Protein AF-A0A060D015-F1 (afdb_monomer_lite)

Sequence (299 aa):
MKRVKLHNIKEDTLTSCNAKVDGSQYLNSGWNLSEEFPQEYREKIFECVEEEKHKQALNLINKEDTKDKEELAKKIKEIKEKAKVLRQKFMAFEMKEHSKEFPNKKQLQTMLENAFDNGAESFIDDWHERFGGISRENTYKALGIKEYSDEGKILAFGERSYIRQYKKDFEESTYDTRQTLSAMANMSGENDYKITWLKPKYQLHSSNNIKPLMSNTELLNMIELTNIKKEYVMGCNMEIDGSKYSIHKDWGFFGKAKVPETWKNKIWECIKNKVKSYDNTTAGIAIVWKKNTYSISHH

pLDDT: mean 79.92, std 14.63, range [29.66, 97.81]

Foldseek 3Di:
DPQKDKDLADPVQLVVQVVVPPCCVQCPPPRDLQDFGDPVSVVSSLVSSLVVQLVVLVVVLVVVVVVLVVVLVVVLVVLVVLLVVLLVLQLVVQCVQCVVVDVDSVVVSVVSVVCLQAAVQVVQCVVCVVPVTDHPVVSCVSSVHDCPDSSNLCNGGNSVRSSVVVVVVSCVVCVVVSVVSVCSSVDDDCPRMDIDRHRRPDNQPDPVDADFLDALVLVVVFKDKKPADSSQLNSQSRNHRNVPPDFDFPPDPATWTDDDPVSVVSSVVSRQVCCCVPVVDDPTIDMDGDPTGDDPDDD

Secondary structure (DSSP, 8-state):
---EEEES--HHHHHHHHHHS-GGGTS-TT--TTSPPPHHHHHHHHHHHHHHHHHHHHHHHHHHHHHHHHHHHHHHHHHHHHHHHHHHHHHHHHHHHHTTT-S-HHHHHHHHHHHHHH-SHHHHHHHHHHHT---HHHHHHHHTPPTTSHHHHHHHH-HHHHHHHHHHHHHHHHHHHHHHHHHHHH--STTT-EEEEPPPS------TT---SS-HHHHHHHEEEES--HHHHHHHHHHS-GGGS---EE-SSS-EEPPPHHHHHHHHHHHHHHHHHHHS--TT-EEEEPSS-------

Radius of gyration: 40.67 Å; chains: 1; bounding box: 90×44×102 Å

Structure (mmCIF, N/CA/C/O backbone):
data_AF-A0A060D015-F1
#
_entry.id   AF-A0A060D015-F1
#
loop_
_atom_site.group_PDB
_atom_site.id
_atom_site.type_symbol
_atom_site.label_atom_id
_atom_site.label_alt_id
_atom_site.label_comp_id
_atom_site.label_asym_id
_atom_site.label_entity_id
_atom_site.label_seq_id
_atom_site.pdbx_PDB_ins_code
_atom_site.Cartn_x
_atom_site.Cartn_y
_atom_site.Cartn_z
_atom_site.occupancy
_atom_site.B_iso_or_equiv
_atom_site.auth_seq_id
_atom_site.auth_comp_id
_atom_site.auth_asym_id
_atom_site.auth_atom_id
_atom_site.pdbx_PDB_model_num
ATOM 1 N N . MET A 1 1 ? 18.453 9.130 -33.564 1.00 53.94 1 MET A N 1
ATOM 2 C CA . MET A 1 1 ? 17.568 8.022 -33.991 1.00 53.94 1 MET A CA 1
ATOM 3 C C . MET A 1 1 ? 17.201 7.173 -32.778 1.00 53.94 1 MET A C 1
ATOM 5 O O . MET A 1 1 ? 18.103 6.812 -32.035 1.00 53.94 1 MET A O 1
ATOM 9 N N . LYS A 1 2 ? 15.918 6.848 -32.560 1.00 63.81 2 LYS A N 1
ATOM 10 C CA . LYS A 1 2 ? 15.517 5.916 -31.491 1.00 63.81 2 LYS A CA 1
ATOM 11 C C . LYS A 1 2 ? 15.937 4.498 -31.909 1.00 63.81 2 LYS A C 1
ATOM 13 O O . LYS A 1 2 ? 15.493 4.020 -32.950 1.00 63.81 2 LYS A O 1
ATOM 18 N N . ARG A 1 3 ? 16.859 3.879 -31.162 1.00 75.19 3 ARG A N 1
ATOM 19 C CA . ARG A 1 3 ? 17.461 2.554 -31.456 1.00 75.19 3 ARG A CA 1
ATOM 20 C C . ARG A 1 3 ? 16.858 1.418 -30.635 1.00 75.19 3 ARG A C 1
ATOM 22 O O . ARG A 1 3 ? 17.295 0.278 -30.725 1.00 75.19 3 ARG A O 1
ATOM 29 N N . VAL A 1 4 ? 15.836 1.741 -29.860 1.00 80.38 4 VAL A N 1
ATOM 30 C CA . VAL A 1 4 ? 15.140 0.829 -28.964 1.00 80.38 4 VAL A CA 1
ATOM 31 C C . VAL A 1 4 ? 13.645 1.115 -29.020 1.00 80.38 4 VAL A C 1
ATOM 33 O O . VAL A 1 4 ? 13.228 2.270 -29.123 1.00 80.38 4 VAL A O 1
ATOM 36 N N . LYS A 1 5 ? 12.818 0.079 -28.942 1.00 83.94 5 LYS A N 1
ATOM 37 C CA . LYS A 1 5 ? 11.413 0.215 -28.550 1.00 83.94 5 LYS A CA 1
ATOM 38 C C . LYS A 1 5 ? 11.265 -0.344 -27.150 1.00 83.94 5 LYS A C 1
ATOM 40 O O . LYS A 1 5 ? 11.799 -1.410 -26.860 1.00 83.94 5 LYS A O 1
ATOM 45 N N . LEU A 1 6 ? 10.545 0.390 -26.317 1.00 85.12 6 LEU A N 1
ATOM 46 C CA . LEU A 1 6 ? 10.300 0.026 -24.933 1.00 85.12 6 LEU A CA 1
ATOM 47 C C . LEU A 1 6 ? 8.853 -0.414 -24.791 1.00 85.12 6 LEU A C 1
ATOM 49 O O . LEU A 1 6 ? 7.948 0.267 -25.270 1.00 85.12 6 LEU A O 1
ATOM 53 N N . HIS A 1 7 ? 8.656 -1.546 -24.135 1.00 82.44 7 HIS A N 1
ATOM 54 C CA . HIS A 1 7 ? 7.361 -2.015 -23.674 1.00 82.44 7 HIS A CA 1
ATOM 55 C C . HIS A 1 7 ? 7.408 -2.076 -22.151 1.00 82.44 7 HIS A C 1
ATOM 57 O O . HIS A 1 7 ? 8.311 -2.713 -21.618 1.00 82.44 7 HIS A O 1
ATOM 63 N N . ASN A 1 8 ? 6.500 -1.370 -21.469 1.00 76.44 8 ASN A N 1
ATOM 64 C CA . ASN A 1 8 ? 6.404 -1.303 -20.002 1.00 76.44 8 ASN A CA 1
ATOM 65 C C . ASN A 1 8 ? 7.693 -0.880 -19.260 1.00 76.44 8 ASN A C 1
ATOM 67 O O . ASN A 1 8 ? 7.833 -1.093 -18.054 1.00 76.44 8 ASN A O 1
ATOM 71 N N . ILE A 1 9 ? 8.611 -0.187 -19.943 1.00 81.38 9 ILE A N 1
ATOM 72 C CA . ILE A 1 9 ? 9.801 0.460 -19.365 1.00 81.38 9 ILE A CA 1
ATOM 73 C C . ILE A 1 9 ? 9.686 1.964 -19.608 1.00 81.38 9 ILE A C 1
ATOM 75 O O . ILE A 1 9 ? 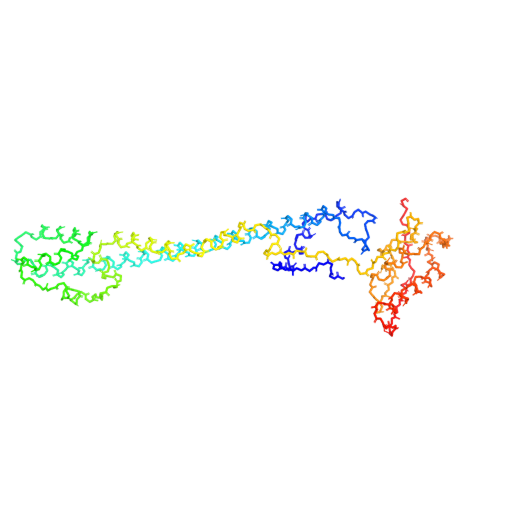9.446 2.395 -20.738 1.00 81.38 9 ILE A O 1
ATOM 79 N N . LYS A 1 10 ? 9.873 2.770 -18.558 1.00 83.88 10 LYS A N 1
ATOM 80 C CA . LYS A 1 10 ? 9.944 4.229 -18.694 1.00 83.88 10 LYS A CA 1
ATOM 81 C C . LYS A 1 10 ? 11.262 4.627 -19.356 1.00 83.88 10 LYS A C 1
ATOM 83 O O . LYS A 1 10 ? 12.312 4.070 -19.044 1.00 83.88 10 LYS A O 1
ATOM 88 N N . GLU A 1 11 ? 11.209 5.620 -20.236 1.00 83.88 11 GLU A N 1
ATOM 89 C CA . GLU A 1 11 ? 12.387 6.111 -20.964 1.00 83.88 11 GLU A CA 1
ATOM 90 C C . GLU A 1 11 ? 13.480 6.632 -20.014 1.00 83.88 11 GLU A C 1
ATOM 92 O O . GLU A 1 11 ? 14.662 6.376 -20.241 1.00 83.88 11 GLU A O 1
ATOM 97 N N . ASP A 1 12 ? 13.090 7.243 -18.892 1.00 85.44 12 ASP A N 1
ATOM 98 C CA . ASP A 1 12 ? 14.015 7.708 -17.850 1.00 85.44 12 ASP A CA 1
ATOM 99 C C . ASP A 1 12 ? 14.783 6.558 -17.185 1.00 85.44 12 ASP A C 1
ATOM 101 O O . ASP A 1 12 ? 15.972 6.692 -16.899 1.00 85.44 12 ASP A O 1
ATOM 105 N N . THR A 1 13 ? 14.137 5.402 -16.977 1.00 85.88 13 THR A N 1
ATOM 106 C CA . THR A 1 13 ? 14.787 4.212 -16.403 1.00 85.88 13 THR A CA 1
ATOM 107 C C . THR A 1 13 ? 15.869 3.695 -17.341 1.00 85.88 13 THR A C 1
ATOM 109 O O . THR A 1 13 ? 16.998 3.467 -16.912 1.00 85.88 13 THR A O 1
ATOM 112 N N . LEU A 1 14 ? 15.562 3.595 -18.638 1.00 86.69 14 LEU A N 1
ATOM 113 C CA . LEU A 1 14 ? 16.558 3.217 -19.634 1.00 86.69 14 LEU A CA 1
ATOM 114 C C . LEU A 1 14 ? 17.698 4.238 -19.709 1.00 86.69 14 LEU A C 1
ATOM 116 O O . LEU A 1 14 ? 18.860 3.853 -19.757 1.00 86.69 14 LEU A O 1
ATOM 120 N N . THR A 1 15 ? 17.371 5.530 -19.722 1.00 85.50 15 THR A N 1
ATOM 121 C CA . THR A 1 15 ? 18.362 6.611 -19.811 1.00 85.50 15 THR A CA 1
ATOM 122 C C . THR A 1 15 ? 19.312 6.584 -18.617 1.00 85.50 15 THR A C 1
ATOM 124 O O . THR A 1 15 ? 20.524 6.694 -18.795 1.00 85.50 15 THR A O 1
ATOM 127 N N . SER A 1 16 ? 18.782 6.365 -17.411 1.00 87.56 16 SER A N 1
ATOM 128 C CA . SER A 1 16 ? 19.588 6.200 -16.202 1.00 87.56 16 SER A CA 1
ATOM 129 C C . SER A 1 16 ? 20.501 4.977 -16.298 1.00 87.56 16 SER A C 1
ATOM 131 O O . SER A 1 16 ? 21.701 5.095 -16.064 1.00 87.56 16 SER A O 1
ATOM 133 N N . CYS A 1 17 ? 19.975 3.825 -16.721 1.00 89.56 17 CYS A N 1
ATOM 134 C CA . CYS A 1 17 ? 20.782 2.618 -16.897 1.00 89.56 17 CYS A CA 1
ATOM 135 C C . CYS A 1 17 ? 21.865 2.767 -17.963 1.00 89.56 17 CYS A C 1
ATOM 137 O O . CYS A 1 17 ? 23.002 2.367 -17.744 1.00 89.56 17 CYS A O 1
ATOM 139 N N . ASN A 1 18 ? 21.554 3.429 -19.074 1.00 85.00 18 ASN A N 1
ATOM 140 C CA . ASN A 1 18 ? 22.519 3.750 -20.118 1.00 85.00 18 ASN A CA 1
ATOM 141 C C . ASN A 1 18 ? 23.646 4.670 -19.628 1.00 85.00 18 ASN A C 1
ATOM 143 O O . ASN A 1 18 ? 24.751 4.597 -20.149 1.00 85.00 18 ASN A O 1
ATOM 147 N N . ALA A 1 19 ? 23.375 5.539 -18.652 1.00 85.50 19 ALA A N 1
ATOM 148 C CA . ALA A 1 19 ? 24.397 6.374 -18.026 1.00 85.50 19 ALA A CA 1
ATOM 149 C C . ALA A 1 19 ? 25.234 5.616 -16.977 1.00 85.50 19 ALA A C 1
ATOM 151 O O . ALA A 1 19 ? 26.384 5.982 -16.751 1.00 85.50 19 ALA A O 1
ATOM 152 N N . LYS A 1 20 ? 24.669 4.585 -16.329 1.00 86.56 20 LYS A N 1
ATOM 153 C CA . LYS A 1 20 ? 25.363 3.746 -15.332 1.00 86.56 20 LYS A CA 1
ATOM 154 C C . LYS A 1 20 ? 26.237 2.668 -15.970 1.00 86.56 20 LYS A C 1
ATOM 156 O O . LYS A 1 20 ? 27.306 2.367 -15.448 1.00 86.56 20 LYS A O 1
ATOM 161 N N . VAL A 1 21 ? 25.776 2.071 -17.068 1.00 85.62 21 VAL A N 1
ATOM 162 C CA . VAL A 1 21 ? 26.545 1.084 -17.827 1.00 85.62 21 VAL A CA 1
ATOM 163 C C . VAL A 1 21 ? 27.605 1.828 -18.626 1.00 85.62 21 VAL A C 1
ATOM 165 O O . VAL A 1 21 ? 27.282 2.596 -19.531 1.00 85.62 21 VAL A O 1
ATOM 168 N N . ASP A 1 22 ? 28.873 1.594 -18.297 1.00 77.44 22 ASP A N 1
ATOM 169 C CA . ASP A 1 22 ? 30.005 2.174 -19.014 1.00 77.44 22 ASP A CA 1
ATOM 170 C C . ASP A 1 22 ? 30.062 1.635 -20.450 1.00 77.44 22 ASP A C 1
ATOM 172 O O . ASP A 1 22 ? 30.658 0.599 -20.743 1.00 77.44 22 ASP A O 1
ATOM 176 N N . GLY A 1 23 ? 29.416 2.357 -21.365 1.00 70.44 23 GLY A N 1
ATOM 177 C CA . GLY A 1 23 ? 29.371 2.000 -22.776 1.00 70.44 23 GLY A CA 1
ATOM 178 C C . GLY A 1 23 ? 30.748 1.963 -23.435 1.00 70.44 23 GLY A C 1
ATOM 179 O O . GLY A 1 23 ? 30.884 1.295 -24.453 1.00 70.44 23 GLY A O 1
ATOM 180 N N . SER A 1 24 ? 31.773 2.611 -22.868 1.00 71.31 24 SER A N 1
ATOM 181 C CA . SER A 1 24 ? 33.122 2.609 -23.450 1.00 71.31 24 SER A CA 1
ATOM 182 C C . SER A 1 24 ? 33.806 1.240 -23.382 1.00 71.31 24 SER A C 1
ATOM 184 O O . SER A 1 24 ? 34.655 0.951 -24.219 1.00 71.31 24 SER A O 1
ATOM 186 N N . GLN A 1 25 ? 33.379 0.374 -22.455 1.00 72.44 25 GLN A N 1
ATOM 187 C CA . GLN A 1 25 ? 33.881 -1.000 -22.316 1.00 72.44 25 GLN A CA 1
ATOM 188 C C . GLN A 1 25 ? 33.365 -1.940 -23.409 1.00 72.44 25 GLN A C 1
ATOM 190 O O . GLN A 1 25 ? 33.983 -2.963 -23.686 1.00 72.44 25 GLN A O 1
ATOM 195 N N . TYR A 1 26 ? 32.233 -1.597 -24.026 1.00 72.25 26 TYR A N 1
ATOM 196 C CA . TYR A 1 26 ? 31.552 -2.456 -24.997 1.00 72.25 26 TYR A CA 1
ATOM 197 C C . TYR A 1 26 ? 31.545 -1.848 -26.401 1.00 72.25 26 TYR A C 1
ATOM 199 O O . TYR A 1 26 ? 31.567 -2.554 -27.406 1.00 72.25 26 TYR A O 1
ATOM 207 N N . LEU A 1 27 ? 31.517 -0.520 -26.479 1.00 69.81 27 LEU A N 1
ATOM 208 C CA . LEU A 1 27 ? 31.507 0.264 -27.704 1.00 69.81 27 LEU A CA 1
ATOM 209 C C . LEU A 1 27 ? 32.921 0.826 -27.914 1.00 69.81 27 LEU A C 1
ATOM 211 O O . LEU A 1 27 ? 33.152 2.030 -27.806 1.00 69.81 27 LEU A O 1
ATOM 215 N N . ASN A 1 28 ? 33.878 -0.076 -28.166 1.00 62.03 28 ASN A N 1
ATOM 216 C CA . ASN A 1 28 ? 35.280 0.260 -28.440 1.00 62.03 28 ASN A CA 1
ATOM 217 C C . ASN A 1 28 ? 35.401 1.265 -29.602 1.00 62.03 28 ASN A C 1
ATOM 219 O O . ASN A 1 28 ? 34.478 1.435 -30.397 1.00 62.03 28 ASN A O 1
ATOM 223 N N . SER A 1 29 ? 36.582 1.864 -29.779 1.00 51.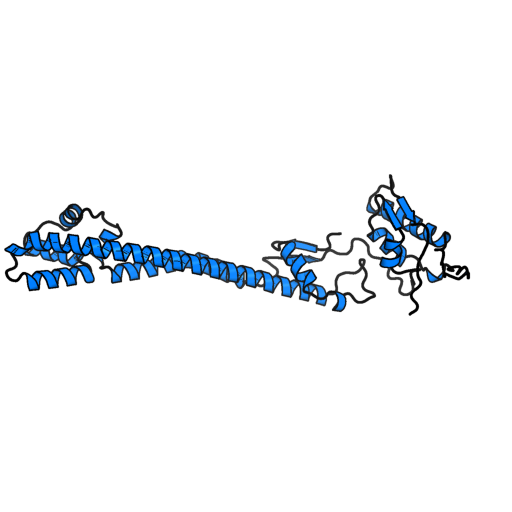31 29 SER A N 1
ATOM 224 C CA . SER A 1 29 ? 36.914 2.901 -30.779 1.00 51.31 29 SER A CA 1
ATOM 225 C C . SER A 1 29 ? 36.712 2.534 -32.268 1.00 51.31 29 SER A C 1
ATOM 227 O O . SER A 1 29 ? 37.024 3.343 -33.141 1.00 51.31 29 SER A O 1
ATOM 229 N N . GLY A 1 30 ? 36.151 1.360 -32.571 1.00 53.50 30 GLY A N 1
ATOM 230 C CA . GLY A 1 30 ? 35.704 0.943 -33.904 1.00 53.50 30 GLY A CA 1
ATOM 231 C C . GLY A 1 30 ? 34.205 0.632 -34.022 1.00 53.50 30 GLY A C 1
ATOM 232 O O . GLY A 1 30 ? 33.726 0.478 -35.145 1.00 53.50 30 GLY A O 1
ATOM 233 N N . TRP A 1 31 ? 33.455 0.562 -32.912 1.00 61.38 31 TRP A N 1
ATOM 234 C CA . TRP A 1 31 ? 32.011 0.342 -32.967 1.00 61.38 31 TRP A CA 1
ATOM 235 C C . TRP A 1 31 ? 31.337 1.560 -33.588 1.00 61.38 31 TRP A C 1
ATOM 237 O O . TRP A 1 31 ? 31.547 2.704 -33.172 1.00 61.38 31 TRP A O 1
ATOM 247 N N . ASN A 1 32 ? 30.523 1.319 -34.608 1.00 64.12 32 ASN A N 1
ATOM 248 C CA . ASN A 1 32 ? 29.891 2.381 -35.367 1.00 64.12 32 ASN A CA 1
ATOM 249 C C . ASN A 1 32 ? 28.366 2.289 -35.297 1.00 64.12 32 ASN A C 1
ATOM 251 O O . ASN A 1 32 ? 27.763 1.240 -35.086 1.00 64.12 32 ASN A O 1
ATOM 255 N N . LEU A 1 33 ? 27.713 3.422 -35.547 1.00 62.81 33 LEU A N 1
ATOM 256 C CA . LEU A 1 33 ? 26.255 3.531 -35.507 1.00 62.81 33 LEU A CA 1
ATOM 257 C C . LEU A 1 33 ? 25.546 2.694 -36.586 1.00 62.81 33 LEU A C 1
ATOM 259 O O . LEU A 1 33 ? 24.317 2.680 -36.614 1.00 62.81 33 LEU A O 1
ATOM 263 N N . SER A 1 34 ? 26.258 2.010 -37.478 1.00 60.91 34 SER A N 1
ATOM 264 C CA . SER A 1 34 ? 25.675 1.122 -38.488 1.00 60.91 34 SER A CA 1
ATOM 265 C C . SER A 1 34 ? 25.629 -0.345 -38.065 1.00 60.91 34 SER A C 1
ATOM 267 O O . SER A 1 34 ? 25.024 -1.161 -38.758 1.00 60.91 34 SER A O 1
ATOM 269 N N . GLU A 1 35 ? 26.196 -0.659 -36.901 1.00 66.56 35 GLU A N 1
ATOM 270 C CA . GLU A 1 35 ? 26.206 -1.993 -36.312 1.00 66.56 35 GLU A CA 1
ATOM 271 C C . GLU A 1 35 ? 25.126 -2.139 -35.232 1.00 66.56 35 GLU A C 1
ATOM 273 O O . GLU A 1 35 ? 24.614 -1.163 -34.663 1.00 66.56 35 GLU A O 1
ATOM 278 N N . GLU A 1 36 ? 24.717 -3.382 -34.978 1.00 74.81 36 GLU A N 1
ATOM 279 C CA . GLU A 1 36 ? 23.890 -3.692 -33.814 1.00 74.81 36 GLU A CA 1
ATOM 280 C C . GLU A 1 36 ? 24.688 -3.444 -32.525 1.00 74.81 36 GLU A C 1
ATOM 282 O O . GLU A 1 36 ? 25.920 -3.467 -32.511 1.00 74.81 36 GLU A O 1
ATOM 287 N N . PHE A 1 37 ? 23.983 -3.180 -31.425 1.00 80.81 37 PHE A N 1
ATOM 288 C CA . PHE A 1 37 ? 24.648 -3.106 -30.129 1.00 80.81 37 PHE A CA 1
ATOM 289 C C . PHE A 1 37 ? 25.215 -4.484 -29.754 1.00 80.81 37 PHE A C 1
ATOM 291 O O . PHE A 1 37 ? 24.507 -5.483 -29.944 1.00 80.81 37 PHE A O 1
ATOM 298 N N . PRO A 1 38 ? 26.439 -4.554 -29.195 1.00 83.25 38 PRO A N 1
ATOM 299 C CA . PRO A 1 38 ? 27.010 -5.805 -28.708 1.00 83.25 38 PRO A CA 1
ATOM 300 C C . PRO A 1 38 ? 26.046 -6.515 -27.759 1.00 83.25 38 PRO A C 1
ATOM 302 O O . PRO A 1 38 ? 25.328 -5.867 -26.996 1.00 83.25 38 PRO A O 1
ATOM 305 N N . GLN A 1 39 ? 25.996 -7.845 -27.816 1.00 82.12 39 GLN A N 1
ATOM 306 C CA . GLN A 1 39 ? 25.114 -8.627 -26.947 1.00 82.12 39 GLN A CA 1
ATOM 307 C C . GLN A 1 39 ? 25.387 -8.344 -25.464 1.00 82.12 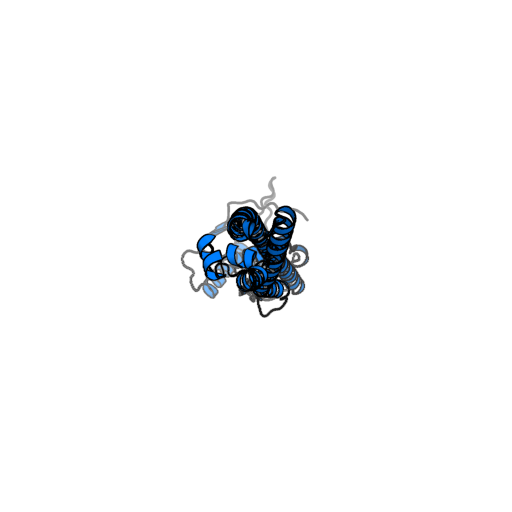39 GLN A C 1
ATOM 309 O O . GLN A 1 39 ? 24.452 -8.004 -24.750 1.00 82.12 39 GLN A O 1
ATOM 314 N N . GLU A 1 40 ? 26.654 -8.341 -25.052 1.00 84.44 40 GLU A N 1
ATOM 315 C CA . GLU A 1 40 ? 27.062 -8.046 -23.672 1.00 84.44 40 GLU A CA 1
ATOM 316 C C . GLU A 1 40 ? 26.580 -6.665 -23.199 1.00 84.44 40 GLU A C 1
ATOM 318 O O . GLU A 1 40 ? 26.058 -6.521 -22.097 1.00 84.44 40 GLU A O 1
ATOM 323 N N . TYR A 1 41 ? 26.657 -5.645 -24.062 1.00 85.31 41 TYR A N 1
ATOM 324 C CA . TYR A 1 41 ? 26.123 -4.318 -23.747 1.00 85.31 41 TYR A CA 1
ATOM 325 C C . TYR A 1 41 ? 24.605 -4.347 -23.539 1.00 85.31 41 TYR A C 1
ATOM 327 O O . TYR A 1 41 ? 24.082 -3.739 -22.605 1.00 85.31 41 TYR A O 1
ATOM 335 N N . ARG A 1 42 ? 23.881 -5.067 -24.407 1.00 86.25 42 ARG A N 1
ATOM 336 C CA . ARG A 1 42 ? 22.423 -5.219 -24.301 1.00 86.25 42 ARG A CA 1
ATOM 337 C C . ARG A 1 42 ? 22.029 -5.940 -23.012 1.00 86.25 42 ARG A C 1
ATOM 339 O O . ARG A 1 42 ? 21.072 -5.513 -22.372 1.00 86.25 42 ARG A O 1
ATOM 346 N N . GLU A 1 43 ? 22.774 -6.976 -22.635 1.00 86.88 43 GLU A N 1
ATOM 347 C CA . GLU A 1 43 ? 22.587 -7.734 -21.394 1.00 86.88 43 GLU A CA 1
ATOM 348 C C . GLU A 1 43 ? 22.836 -6.855 -20.166 1.00 86.88 43 GLU A C 1
ATOM 350 O O . GLU A 1 43 ? 21.975 -6.790 -19.296 1.00 86.88 43 GLU A O 1
ATOM 355 N N . LYS A 1 44 ? 23.917 -6.063 -20.133 1.00 88.94 44 LYS A N 1
ATOM 356 C CA . LYS A 1 44 ? 24.180 -5.132 -19.018 1.00 88.94 44 LYS A CA 1
ATOM 357 C C . LYS A 1 44 ? 23.134 -4.042 -18.855 1.00 88.94 44 LYS A C 1
ATOM 359 O O . LYS A 1 44 ? 22.764 -3.694 -17.734 1.00 88.94 44 LYS A O 1
ATOM 364 N N . ILE A 1 45 ? 22.627 -3.507 -19.962 1.00 88.94 45 ILE A N 1
ATOM 365 C CA . ILE A 1 45 ? 21.509 -2.562 -19.912 1.00 88.94 45 ILE A CA 1
ATOM 366 C C . ILE A 1 45 ? 20.254 -3.246 -19.362 1.00 88.94 45 ILE A C 1
ATOM 368 O O . ILE A 1 45 ? 19.545 -2.643 -18.556 1.00 88.94 45 ILE A O 1
ATOM 372 N N . PHE A 1 46 ? 19.983 -4.486 -19.772 1.00 87.19 46 PHE A N 1
ATOM 373 C CA . PHE A 1 46 ? 18.832 -5.243 -19.292 1.00 87.19 46 PHE A CA 1
ATOM 374 C C . PHE A 1 46 ? 18.939 -5.578 -17.795 1.00 87.19 46 PHE A C 1
ATOM 376 O O . PHE A 1 46 ? 17.998 -5.289 -17.062 1.00 87.19 46 PHE A O 1
ATOM 383 N N . GLU A 1 47 ? 20.093 -6.068 -17.325 1.00 87.81 47 GLU A N 1
ATOM 384 C CA . GLU A 1 47 ? 20.384 -6.314 -15.901 1.00 87.81 47 GLU A CA 1
ATOM 385 C C . GLU A 1 47 ? 20.123 -5.063 -15.047 1.00 87.81 47 GLU A C 1
ATOM 387 O O . GLU A 1 47 ? 19.427 -5.125 -14.036 1.00 87.81 47 GLU A O 1
ATOM 392 N N . CYS A 1 48 ? 20.611 -3.894 -15.481 1.00 89.62 48 CYS A N 1
ATOM 393 C CA . CYS A 1 48 ? 20.348 -2.645 -14.767 1.00 89.62 48 CYS A CA 1
ATOM 394 C C . CYS A 1 48 ? 18.850 -2.309 -14.709 1.00 89.62 48 CYS A C 1
ATOM 396 O O . CYS A 1 48 ? 18.353 -1.842 -13.682 1.00 89.62 48 CYS A O 1
ATOM 398 N N . VAL A 1 49 ? 18.115 -2.521 -15.805 1.00 87.81 49 VAL A N 1
ATOM 399 C CA . VAL A 1 49 ? 16.674 -2.240 -15.846 1.00 87.81 49 VAL A CA 1
ATOM 400 C C . VAL A 1 49 ? 15.903 -3.178 -14.913 1.00 87.81 49 VAL A C 1
ATOM 402 O O . VAL A 1 49 ? 15.022 -2.690 -14.203 1.00 87.81 49 VAL A O 1
ATOM 405 N N . GLU A 1 50 ? 16.262 -4.465 -14.861 1.00 84.50 50 GLU A N 1
ATOM 406 C CA . GLU A 1 50 ? 15.728 -5.434 -13.888 1.00 84.50 50 GLU A CA 1
ATOM 407 C C . GLU A 1 50 ? 15.962 -4.959 -12.452 1.00 84.50 50 GLU A C 1
ATOM 409 O O . GLU A 1 50 ? 15.018 -4.861 -11.666 1.00 84.50 50 GLU A O 1
ATOM 414 N N . GLU A 1 51 ? 17.191 -4.564 -12.112 1.00 86.62 51 GLU A N 1
ATOM 415 C CA . GLU A 1 51 ? 17.494 -4.066 -10.769 1.00 86.62 51 GLU A CA 1
ATOM 416 C C . GLU A 1 51 ? 16.684 -2.818 -10.397 1.00 86.62 51 GLU A C 1
ATOM 418 O O . GLU A 1 51 ? 16.185 -2.702 -9.276 1.00 86.62 51 GLU A O 1
ATOM 423 N N . GLU A 1 52 ? 16.564 -1.851 -11.309 1.00 87.25 52 GLU A N 1
ATOM 424 C CA . GLU A 1 52 ? 15.805 -0.623 -11.063 1.00 87.25 52 GLU A CA 1
ATOM 425 C C . GLU A 1 52 ? 14.310 -0.904 -10.899 1.00 87.25 52 GLU A C 1
ATOM 427 O O . GLU A 1 52 ? 13.653 -0.306 -10.043 1.00 87.25 52 GLU A O 1
ATOM 432 N N . LYS A 1 53 ? 13.762 -1.836 -11.682 1.00 81.69 53 LYS A N 1
ATOM 433 C CA . LYS A 1 53 ? 12.371 -2.283 -11.556 1.00 81.69 53 LYS A CA 1
ATOM 434 C C . LYS A 1 53 ? 12.126 -2.985 -10.228 1.00 81.69 53 LYS A C 1
ATOM 436 O O . LYS A 1 53 ? 11.171 -2.631 -9.534 1.00 81.69 53 LYS A O 1
ATOM 441 N N . HIS A 1 54 ? 13.022 -3.883 -9.834 1.00 82.19 54 HIS A N 1
ATOM 442 C CA . HIS A 1 54 ? 12.956 -4.554 -8.543 1.00 82.19 54 HIS A CA 1
ATOM 443 C C . HIS A 1 54 ? 13.003 -3.546 -7.382 1.00 82.19 54 HIS A C 1
ATOM 445 O O . HIS A 1 54 ? 12.143 -3.560 -6.501 1.00 82.19 54 HIS A O 1
ATOM 451 N N . LYS A 1 55 ? 13.932 -2.578 -7.425 1.00 85.56 55 LYS A N 1
ATOM 452 C CA . LYS A 1 55 ? 14.014 -1.485 -6.435 1.00 85.56 55 LYS A CA 1
ATOM 453 C C . LYS A 1 55 ? 12.734 -0.646 -6.389 1.00 85.56 55 LYS A C 1
ATOM 455 O O . LYS A 1 55 ? 12.283 -0.274 -5.306 1.00 85.56 55 LYS A O 1
ATOM 460 N N . GLN A 1 56 ? 12.130 -0.337 -7.538 1.00 83.12 56 GLN A N 1
ATOM 461 C CA . GLN A 1 56 ? 10.858 0.392 -7.597 1.00 83.12 56 GLN A CA 1
ATOM 462 C C . GLN A 1 56 ? 9.717 -0.393 -6.944 1.00 83.12 56 GLN A C 1
ATOM 464 O O . GLN A 1 56 ? 8.967 0.189 -6.161 1.00 83.12 56 GLN A O 1
ATOM 469 N N . ALA A 1 57 ? 9.607 -1.693 -7.222 1.00 82.44 57 ALA A N 1
ATOM 470 C CA . ALA A 1 57 ? 8.586 -2.550 -6.628 1.00 82.44 57 ALA A CA 1
ATOM 471 C C . ALA A 1 57 ? 8.757 -2.660 -5.103 1.00 82.44 57 ALA A C 1
ATOM 473 O O . ALA A 1 57 ? 7.805 -2.417 -4.363 1.00 82.44 57 ALA A O 1
ATOM 474 N N . LEU A 1 58 ? 9.983 -2.895 -4.618 1.00 84.94 58 LEU A N 1
ATOM 475 C CA . LEU A 1 58 ? 10.289 -2.903 -3.181 1.00 84.94 58 LEU A CA 1
ATOM 476 C C . LEU A 1 58 ? 9.937 -1.577 -2.496 1.00 84.94 58 LEU A C 1
ATOM 478 O O . LEU A 1 58 ? 9.373 -1.566 -1.404 1.00 84.94 58 LEU A O 1
ATOM 482 N N . ASN A 1 59 ? 10.223 -0.444 -3.138 1.00 87.88 59 ASN A N 1
ATOM 483 C CA . ASN A 1 59 ? 9.859 0.865 -2.598 1.00 87.88 59 ASN A CA 1
ATOM 484 C C . ASN A 1 59 ? 8.343 1.066 -2.498 1.00 87.88 59 ASN A C 1
ATOM 486 O O . ASN A 1 59 ? 7.886 1.750 -1.583 1.00 87.88 59 ASN A O 1
ATOM 490 N N . LEU A 1 60 ? 7.563 0.506 -3.427 1.00 86.56 60 LEU A N 1
ATOM 491 C CA . LEU A 1 60 ? 6.101 0.545 -3.358 1.00 86.56 60 LEU A CA 1
ATOM 492 C C . LEU A 1 60 ? 5.580 -0.324 -2.210 1.00 86.56 60 LEU A C 1
ATOM 494 O O . LEU A 1 60 ? 4.761 0.159 -1.435 1.00 86.56 60 LEU A O 1
ATOM 498 N N . ILE A 1 61 ? 6.117 -1.538 -2.047 1.00 86.19 61 ILE A N 1
ATOM 499 C CA . ILE A 1 61 ? 5.784 -2.436 -0.926 1.00 86.19 61 ILE A CA 1
ATOM 500 C C . ILE A 1 61 ? 6.040 -1.736 0.410 1.00 86.19 61 ILE A C 1
ATOM 502 O O . ILE A 1 61 ? 5.140 -1.629 1.236 1.00 86.19 61 ILE A O 1
ATOM 506 N N . ASN A 1 62 ? 7.234 -1.166 0.592 1.00 87.94 62 ASN A N 1
ATOM 507 C CA . ASN A 1 62 ? 7.599 -0.483 1.835 1.00 87.94 62 ASN A CA 1
ATOM 508 C C . ASN A 1 62 ? 6.686 0.712 2.154 1.00 87.94 62 ASN A C 1
ATOM 510 O O . ASN A 1 62 ? 6.409 0.993 3.323 1.00 87.94 62 ASN A O 1
ATOM 514 N N . LYS A 1 63 ? 6.229 1.440 1.128 1.00 89.94 63 LYS A N 1
ATOM 515 C CA . LYS A 1 63 ? 5.287 2.553 1.304 1.00 89.94 63 LYS A CA 1
ATOM 516 C C . LYS A 1 63 ? 3.921 2.062 1.762 1.00 89.94 63 LYS A C 1
ATOM 518 O O . LYS A 1 63 ? 3.377 2.642 2.699 1.00 89.94 63 LYS A O 1
ATOM 523 N N . GLU A 1 64 ? 3.401 1.009 1.137 1.00 88.50 64 GLU A N 1
ATOM 524 C CA . GLU A 1 64 ? 2.106 0.446 1.520 1.00 88.50 64 GLU A CA 1
ATOM 525 C C . GLU A 1 64 ? 2.171 -0.151 2.932 1.00 88.50 64 GLU A C 1
ATOM 527 O O . GLU A 1 64 ? 1.346 0.188 3.770 1.00 88.50 64 GLU A O 1
ATOM 532 N N . ASP A 1 65 ? 3.239 -0.883 3.267 1.00 87.75 65 ASP A N 1
ATOM 533 C CA . ASP A 1 65 ? 3.467 -1.406 4.621 1.00 87.75 65 ASP A CA 1
ATOM 534 C C . ASP A 1 65 ? 3.536 -0.305 5.690 1.00 87.75 65 ASP A C 1
ATOM 536 O O . ASP A 1 65 ? 3.106 -0.498 6.830 1.00 87.75 65 ASP A O 1
ATOM 540 N N . THR A 1 66 ? 4.113 0.851 5.353 1.00 90.88 66 THR A N 1
ATOM 541 C CA . THR A 1 66 ? 4.181 1.993 6.276 1.00 90.88 66 THR A CA 1
ATOM 542 C C . THR A 1 66 ? 2.792 2.584 6.499 1.00 90.88 66 THR A C 1
ATOM 544 O O . THR A 1 66 ? 2.389 2.786 7.644 1.00 90.88 66 THR A O 1
ATOM 547 N N . LYS A 1 67 ? 2.040 2.798 5.417 1.00 92.00 67 LYS A N 1
ATOM 548 C CA . LYS A 1 67 ? 0.667 3.307 5.458 1.00 92.00 67 LYS A CA 1
ATOM 549 C C . LYS A 1 67 ? -0.260 2.370 6.240 1.00 92.00 67 LYS A C 1
ATOM 551 O O . LYS A 1 67 ? -0.980 2.828 7.125 1.00 92.00 67 LYS A O 1
ATOM 556 N N . ASP A 1 68 ? -0.172 1.068 5.988 1.00 91.62 68 ASP A N 1
ATOM 557 C CA . ASP A 1 68 ? -0.934 0.034 6.687 1.00 91.62 68 ASP A CA 1
ATOM 558 C C . ASP A 1 68 ? -0.669 0.054 8.199 1.00 91.62 68 ASP A C 1
ATOM 560 O O . ASP A 1 68 ? -1.594 -0.009 9.012 1.00 91.62 68 ASP A O 1
ATOM 564 N N . LYS A 1 69 ? 0.603 0.185 8.604 1.00 91.44 69 LYS A N 1
ATOM 565 C CA . LYS A 1 69 ? 0.986 0.289 10.022 1.00 91.44 69 LYS A CA 1
ATOM 566 C C . LYS A 1 69 ? 0.412 1.540 10.681 1.00 91.44 69 LYS A C 1
ATOM 568 O O . LYS A 1 69 ? -0.034 1.463 11.827 1.00 91.44 69 LYS A O 1
ATOM 573 N N . GLU A 1 70 ? 0.430 2.676 9.989 1.00 95.50 70 GLU A N 1
ATOM 574 C CA . GLU A 1 70 ? -0.131 3.934 10.492 1.00 95.50 70 GLU A CA 1
ATOM 575 C C . GLU A 1 70 ? -1.655 3.857 10.649 1.00 95.50 70 GLU A C 1
ATOM 577 O O . GLU A 1 70 ? -2.188 4.242 11.695 1.00 95.50 70 GLU A O 1
ATOM 582 N N . GLU A 1 71 ? -2.357 3.309 9.655 1.00 95.00 71 GLU A N 1
ATOM 583 C CA . GLU A 1 71 ? -3.809 3.118 9.691 1.00 95.00 71 GLU A CA 1
ATOM 584 C C . GLU A 1 71 ? -4.223 2.169 10.822 1.00 95.00 71 GLU A C 1
ATOM 586 O O . GLU A 1 71 ? -5.087 2.502 11.644 1.00 95.00 71 GLU A O 1
ATOM 591 N N . LEU A 1 72 ? -3.536 1.029 10.936 1.00 95.31 72 LEU A N 1
ATOM 592 C CA . LEU A 1 72 ? -3.755 0.062 12.004 1.00 95.31 72 LEU A CA 1
ATOM 593 C C . LEU A 1 72 ? -3.518 0.687 13.386 1.00 95.31 72 LEU A C 1
ATOM 595 O O . LEU A 1 72 ? -4.339 0.528 14.295 1.00 95.31 72 LEU A O 1
ATOM 599 N N . ALA A 1 73 ? -2.423 1.433 13.560 1.00 96.12 73 ALA A N 1
ATOM 600 C CA . ALA A 1 73 ? -2.110 2.102 14.820 1.00 96.12 73 ALA A CA 1
ATOM 601 C C . ALA A 1 73 ? -3.168 3.152 15.194 1.00 96.12 73 ALA A C 1
ATOM 603 O O . ALA A 1 73 ? -3.591 3.216 16.356 1.00 96.12 73 ALA A O 1
ATOM 604 N N . LYS A 1 74 ? -3.633 3.942 14.218 1.00 97.25 74 LYS A N 1
ATOM 605 C CA . LYS A 1 74 ? -4.696 4.933 14.416 1.00 97.25 74 LYS A CA 1
ATOM 606 C C . LYS A 1 74 ? -5.989 4.261 14.865 1.00 97.25 74 LYS A C 1
ATOM 608 O O . LYS A 1 74 ? -6.557 4.671 15.880 1.00 97.25 74 LYS A O 1
ATOM 613 N N . LYS A 1 75 ? -6.420 3.199 14.179 1.00 96.31 75 LYS A N 1
ATOM 614 C CA . LYS A 1 75 ? -7.671 2.520 14.524 1.00 96.31 75 LYS A CA 1
ATOM 615 C C . LYS A 1 75 ? -7.606 1.839 15.890 1.00 96.31 75 LYS A C 1
ATOM 617 O O . LYS A 1 75 ? -8.543 1.956 16.675 1.00 96.31 75 LYS A O 1
ATOM 622 N N . ILE A 1 76 ? -6.482 1.208 16.235 1.00 97.25 76 ILE A N 1
ATOM 623 C CA . ILE A 1 76 ? -6.281 0.626 17.572 1.00 97.25 76 ILE A CA 1
ATOM 624 C C . ILE A 1 76 ? -6.375 1.701 18.660 1.00 97.25 76 ILE A C 1
ATOM 626 O O . ILE A 1 76 ? -6.987 1.465 19.701 1.00 97.25 76 ILE A O 1
ATOM 630 N N . LYS A 1 77 ? -5.796 2.887 18.437 1.00 97.81 77 LYS A N 1
ATOM 631 C CA . LYS A 1 77 ? -5.898 4.003 19.386 1.00 97.81 77 LYS A CA 1
ATOM 632 C C . LYS A 1 77 ? -7.351 4.449 19.573 1.00 97.81 77 LYS A C 1
ATOM 634 O O . LYS A 1 77 ? -7.778 4.637 20.708 1.00 97.81 77 LYS A O 1
ATOM 639 N N . GLU A 1 78 ? -8.115 4.567 18.489 1.00 97.12 78 GLU A N 1
ATOM 640 C CA . GLU A 1 78 ? -9.547 4.894 18.550 1.00 97.12 78 GLU A CA 1
ATOM 641 C C . GLU A 1 78 ? -10.344 3.850 19.346 1.00 97.12 78 GLU A C 1
ATOM 643 O O . GLU A 1 78 ? -11.142 4.220 20.207 1.00 97.12 78 GLU A O 1
ATOM 648 N N . ILE A 1 79 ? -10.099 2.556 19.110 1.00 96.81 79 ILE A N 1
ATOM 649 C CA . ILE A 1 79 ? -10.750 1.457 19.840 1.00 96.81 79 ILE A CA 1
ATOM 650 C C . ILE A 1 79 ? -10.460 1.556 21.343 1.00 96.81 79 ILE A C 1
ATOM 652 O O . ILE A 1 79 ? -11.381 1.448 22.150 1.00 96.81 79 ILE A O 1
ATOM 656 N N . LYS A 1 80 ? -9.206 1.817 21.727 1.00 97.25 80 LYS A N 1
ATOM 657 C CA . LYS A 1 80 ? -8.800 1.965 23.135 1.00 97.25 80 LYS A CA 1
ATOM 658 C C . LYS A 1 80 ? -9.492 3.128 23.839 1.00 97.25 80 LYS A C 1
ATOM 660 O O . LYS A 1 80 ? -9.981 2.972 24.957 1.00 97.25 80 LYS A O 1
ATOM 665 N N . GLU A 1 81 ? -9.565 4.289 23.190 1.00 97.38 81 GLU A N 1
ATOM 666 C CA . GLU A 1 81 ? -10.251 5.452 23.766 1.00 97.38 81 GLU A CA 1
ATOM 667 C C . GLU A 1 81 ? -11.757 5.202 23.908 1.00 97.38 81 GLU A C 1
ATOM 669 O O . GLU A 1 81 ? -12.345 5.491 24.954 1.00 97.38 81 GLU A O 1
ATOM 674 N N . LYS A 1 82 ? -12.378 4.579 22.900 1.00 96.38 82 LYS A N 1
ATOM 675 C CA . LYS A 1 82 ? -13.783 4.163 22.973 1.00 96.38 82 LYS A CA 1
ATOM 676 C C . LYS A 1 82 ? -14.022 3.165 24.102 1.00 96.38 82 LYS A C 1
ATOM 678 O O . LYS A 1 82 ? -14.976 3.339 24.855 1.00 96.38 82 LYS A O 1
ATOM 683 N N . ALA A 1 83 ? -13.145 2.175 24.269 1.00 96.81 83 ALA A N 1
ATOM 684 C CA . ALA A 1 83 ? -13.248 1.180 25.332 1.00 96.81 83 ALA A CA 1
ATOM 685 C C . ALA A 1 83 ? -13.174 1.823 26.722 1.00 96.81 83 ALA A C 1
ATOM 687 O O . ALA A 1 83 ? -13.979 1.498 27.591 1.00 96.81 83 ALA A O 1
ATOM 688 N N . LYS A 1 84 ? -12.282 2.801 26.920 1.00 96.81 84 LYS A N 1
ATOM 689 C CA . LYS A 1 84 ? -12.164 3.544 28.182 1.00 96.81 84 LYS A CA 1
ATOM 690 C C . LYS A 1 84 ? -13.451 4.290 28.544 1.00 96.81 84 LYS A C 1
ATOM 692 O O . LYS A 1 84 ? -13.917 4.190 29.679 1.00 96.81 84 LYS A O 1
ATOM 697 N N . VAL A 1 85 ? -14.028 5.027 27.592 1.00 96.25 85 VAL A N 1
ATOM 698 C CA . VAL A 1 85 ? -15.286 5.767 27.802 1.00 96.25 85 VAL A CA 1
ATOM 699 C C . VAL A 1 85 ? -16.448 4.801 28.022 1.00 96.25 85 VAL A C 1
ATOM 701 O O . VAL A 1 85 ? -17.276 5.005 28.911 1.00 96.25 85 VAL A O 1
ATOM 704 N N . LEU A 1 86 ? -16.503 3.734 27.229 1.00 96.69 86 LEU A N 1
ATOM 705 C CA . LEU A 1 86 ? -17.563 2.743 27.304 1.00 96.69 86 LEU A CA 1
ATOM 706 C C . LEU A 1 86 ? -17.539 1.982 28.633 1.00 96.69 86 LEU A C 1
ATOM 708 O O . LEU A 1 86 ? -18.597 1.816 29.233 1.00 96.69 86 LEU A O 1
ATOM 712 N N . ARG A 1 87 ? -16.355 1.616 29.141 1.00 96.50 87 ARG A N 1
ATOM 713 C CA . ARG A 1 87 ? -16.188 0.985 30.457 1.00 96.50 87 ARG A CA 1
ATOM 714 C C . ARG A 1 87 ? -16.837 1.825 31.548 1.00 96.50 87 ARG A C 1
ATOM 716 O O . ARG A 1 87 ? -17.608 1.307 32.340 1.00 96.50 87 ARG A O 1
ATOM 723 N N . GLN A 1 88 ? -16.578 3.133 31.573 1.00 96.00 88 GLN A N 1
ATOM 724 C CA . GLN A 1 88 ? -17.162 4.026 32.581 1.00 96.00 88 GLN A CA 1
ATOM 725 C C . GLN A 1 88 ? -18.693 4.059 32.508 1.00 96.00 88 GLN A C 1
ATOM 727 O O . GLN A 1 88 ? -19.354 3.979 33.543 1.00 96.00 88 GLN A O 1
ATOM 732 N N . LYS A 1 89 ? -19.257 4.141 31.295 1.00 96.06 89 LYS A N 1
ATOM 733 C CA . LYS A 1 89 ? -20.712 4.129 31.085 1.00 96.06 89 LYS A CA 1
ATOM 734 C C . LYS A 1 89 ? -21.339 2.800 31.504 1.00 96.06 89 LYS A C 1
ATOM 736 O O . LYS A 1 89 ? -22.320 2.814 32.238 1.00 96.06 89 LYS A O 1
ATOM 741 N N . PHE A 1 90 ? -20.748 1.685 31.076 1.00 95.00 90 PHE A N 1
ATOM 742 C CA . PHE A 1 90 ? -21.192 0.333 31.409 1.00 95.00 90 PHE A CA 1
ATOM 743 C C . PHE A 1 90 ? -21.183 0.106 32.923 1.00 95.00 90 PHE A C 1
ATOM 745 O O . PHE A 1 90 ? -22.214 -0.210 33.503 1.00 95.00 90 PHE A O 1
ATOM 752 N N . MET A 1 91 ? -20.055 0.386 33.584 1.00 94.06 91 MET A N 1
ATOM 753 C CA . MET A 1 91 ? -19.925 0.236 35.035 1.00 94.06 91 MET A CA 1
ATOM 754 C C . MET A 1 91 ? -20.949 1.083 35.796 1.00 94.06 91 MET A C 1
ATOM 756 O O . MET A 1 91 ? -21.566 0.598 36.738 1.00 94.06 91 MET A O 1
ATOM 760 N N . ALA A 1 92 ? -21.145 2.347 35.404 1.00 94.19 92 ALA A N 1
ATOM 761 C CA . ALA A 1 92 ? -22.107 3.227 36.063 1.00 94.19 92 ALA A CA 1
ATOM 762 C C . ALA A 1 92 ? -23.556 2.752 35.880 1.00 94.19 92 ALA A C 1
ATOM 764 O O . ALA A 1 92 ? -24.353 2.845 36.814 1.00 94.19 92 ALA A O 1
ATOM 765 N N . PHE A 1 93 ? -23.883 2.253 34.687 1.00 93.06 93 PHE A N 1
ATOM 766 C CA . PHE A 1 93 ? -25.203 1.742 34.350 1.00 93.06 93 PHE A CA 1
ATOM 767 C C . PHE A 1 93 ? -25.528 0.461 35.134 1.00 93.06 93 PHE A C 1
ATOM 769 O O . PHE A 1 93 ? -26.457 0.456 35.937 1.00 93.06 93 PHE A O 1
ATOM 776 N N . GLU A 1 94 ? -24.699 -0.573 35.007 1.00 90.38 94 GLU A N 1
ATOM 777 C CA . GLU A 1 94 ? -24.932 -1.885 35.628 1.00 90.38 94 GLU A CA 1
ATOM 778 C C . GLU A 1 94 ? -24.893 -1.830 37.162 1.00 90.38 94 GLU A C 1
ATOM 780 O O . GLU A 1 94 ? -25.709 -2.445 37.849 1.00 90.38 94 GLU A O 1
ATOM 785 N N . MET A 1 95 ? -23.994 -1.020 37.737 1.00 89.81 95 MET A N 1
ATOM 786 C CA . MET A 1 95 ? -23.985 -0.785 39.185 1.00 89.81 95 MET A CA 1
ATOM 787 C C . MET A 1 95 ? -25.280 -0.115 39.655 1.00 89.81 95 MET A C 1
ATOM 789 O O . MET A 1 95 ? -25.744 -0.389 40.762 1.00 89.81 95 MET A O 1
ATOM 793 N N . LYS A 1 96 ? -25.871 0.783 38.859 1.00 89.94 96 LYS A N 1
ATOM 794 C CA . LYS A 1 96 ? -27.125 1.451 39.222 1.00 89.94 96 LYS A CA 1
ATOM 795 C C . LYS A 1 96 ? -28.298 0.475 39.182 1.00 89.94 96 LYS A C 1
ATOM 797 O O . LYS A 1 96 ? -29.075 0.477 40.136 1.00 89.94 96 LYS A O 1
ATOM 802 N N . GLU A 1 97 ? -28.398 -0.331 38.130 1.00 87.00 97 GLU A N 1
ATOM 803 C CA . GLU A 1 97 ? -29.492 -1.292 37.963 1.00 87.00 97 GLU A CA 1
ATOM 804 C C . GLU A 1 97 ? -29.433 -2.390 39.038 1.00 87.00 97 GLU A C 1
ATOM 806 O O . GLU A 1 97 ? -30.425 -2.624 39.722 1.00 87.00 97 GLU A O 1
ATOM 811 N N . HIS A 1 98 ? -28.252 -2.956 39.315 1.00 83.50 98 HIS A N 1
ATOM 812 C CA . HIS A 1 98 ? -28.145 -4.179 40.126 1.00 83.50 98 HIS A CA 1
ATOM 813 C C . HIS A 1 98 ? -27.639 -3.994 41.563 1.00 83.50 98 HIS A C 1
ATOM 815 O O . HIS A 1 98 ? -27.612 -4.945 42.346 1.00 83.50 98 HIS A O 1
ATOM 821 N N . SER A 1 99 ? -27.259 -2.781 41.986 1.00 81.81 99 SER A N 1
ATOM 822 C CA . SER A 1 99 ? -26.717 -2.573 43.347 1.00 81.81 99 SER A CA 1
ATOM 823 C C . SER A 1 99 ? -27.693 -2.866 44.490 1.00 81.81 99 SER A C 1
ATOM 825 O O . SER A 1 99 ? -27.247 -2.995 45.631 1.00 81.81 99 SER A O 1
ATOM 827 N N . LYS A 1 100 ? -29.002 -2.933 44.221 1.00 82.19 100 LYS A N 1
ATOM 828 C CA . LYS A 1 100 ? -30.019 -3.298 45.223 1.00 82.19 100 LYS A CA 1
ATOM 829 C C . LYS A 1 100 ? -30.190 -4.810 45.357 1.00 82.19 100 LYS A C 1
ATOM 831 O O . LYS A 1 100 ? -30.496 -5.282 46.446 1.00 82.19 100 LYS A O 1
ATOM 836 N N . GLU A 1 101 ? -29.974 -5.543 44.270 1.00 78.94 101 GLU A N 1
ATOM 837 C CA . GLU A 1 101 ? -30.066 -7.006 44.214 1.00 78.94 101 GLU A CA 1
ATOM 838 C C . GLU A 1 101 ? -28.767 -7.680 44.672 1.00 78.94 101 GLU A C 1
ATOM 840 O O . GLU A 1 101 ? -28.789 -8.828 45.110 1.00 78.94 101 GLU A O 1
ATOM 845 N N . PHE A 1 102 ? -27.638 -6.959 44.623 1.00 78.75 102 PHE A N 1
ATOM 846 C CA . PHE A 1 102 ? -26.318 -7.473 44.984 1.00 78.75 102 PHE A CA 1
ATOM 847 C C . PHE A 1 102 ? -25.801 -6.891 46.319 1.00 78.75 102 PHE A C 1
ATOM 849 O O . PHE A 1 102 ? -25.360 -5.738 46.361 1.00 78.75 102 PHE A O 1
ATOM 856 N N . PRO A 1 103 ? -25.765 -7.672 47.422 1.00 75.81 103 PRO A N 1
ATOM 857 C CA . PRO A 1 103 ? -25.400 -7.168 48.754 1.00 75.81 103 PRO A CA 1
ATOM 858 C C . PRO A 1 103 ? -23.963 -6.639 48.859 1.00 75.81 103 PRO A C 1
ATOM 860 O O . PRO A 1 103 ? -23.671 -5.758 49.668 1.00 75.81 103 PRO A O 1
ATOM 863 N N . ASN A 1 104 ? -23.044 -7.171 48.045 1.00 90.06 104 ASN A N 1
ATOM 864 C CA . ASN A 1 104 ? -21.633 -6.800 48.062 1.00 90.06 104 ASN A CA 1
ATOM 865 C C . ASN A 1 104 ? -21.245 -6.004 46.809 1.00 90.06 104 ASN A C 1
ATOM 867 O O . ASN A 1 104 ? -20.880 -6.566 45.774 1.00 90.06 104 ASN A O 1
ATOM 871 N N . LYS A 1 105 ? -21.248 -4.672 46.935 1.00 88.25 105 LYS A N 1
ATOM 872 C CA . LYS A 1 105 ? -20.898 -3.745 45.845 1.00 88.25 105 LYS A CA 1
ATOM 873 C C . LYS A 1 105 ? -19.491 -3.952 45.282 1.00 88.25 105 LYS A C 1
ATOM 875 O O . LYS A 1 105 ? -19.288 -3.759 44.090 1.00 88.25 105 LYS A O 1
ATOM 880 N N . LYS A 1 106 ? -18.522 -4.342 46.118 1.00 91.00 106 LYS A N 1
ATOM 881 C CA . LYS A 1 106 ? -17.136 -4.555 45.674 1.00 91.00 106 LYS A CA 1
ATOM 882 C C . LYS A 1 106 ? -17.026 -5.800 44.795 1.00 91.00 106 LYS A C 1
ATOM 884 O O . LYS A 1 106 ? -16.332 -5.769 43.788 1.00 91.00 106 LYS A O 1
ATOM 889 N N . GLN A 1 107 ? -17.742 -6.867 45.153 1.00 90.50 107 GLN A N 1
ATOM 890 C CA . GLN A 1 107 ? -17.823 -8.070 44.321 1.00 90.50 107 GLN A CA 1
ATOM 891 C C . GLN A 1 107 ? -18.531 -7.786 42.995 1.00 90.50 107 GLN A C 1
ATOM 893 O O . GLN A 1 107 ? -17.996 -8.161 41.956 1.00 90.50 107 GLN A O 1
ATOM 898 N N . LEU A 1 108 ? -19.662 -7.066 43.017 1.00 89.50 108 LEU A N 1
ATOM 899 C CA . LEU A 1 108 ? -20.365 -6.663 41.794 1.00 89.50 108 LEU A CA 1
ATOM 900 C C . LEU A 1 108 ? -19.444 -5.869 40.859 1.00 89.50 108 LEU A C 1
ATOM 902 O O . LEU A 1 108 ? -19.332 -6.196 39.683 1.00 89.50 108 LEU A O 1
ATOM 906 N N . GLN A 1 109 ? -18.720 -4.883 41.394 1.00 93.12 109 GLN A N 1
ATOM 907 C CA . GLN A 1 109 ? -17.772 -4.098 40.610 1.00 93.12 109 GLN A CA 1
ATOM 908 C C . GLN A 1 109 ? -16.709 -4.982 39.937 1.00 93.12 109 GLN A C 1
ATOM 910 O O . GLN A 1 109 ? -16.491 -4.861 38.736 1.00 93.12 109 GLN A O 1
ATOM 915 N N . THR A 1 110 ? -16.076 -5.899 40.674 1.00 93.44 110 THR A N 1
ATOM 916 C CA . THR A 1 110 ? -15.065 -6.804 40.100 1.00 93.44 110 THR A CA 1
ATOM 917 C C . THR A 1 110 ? -15.655 -7.736 39.037 1.00 93.44 110 THR A C 1
ATOM 919 O O . THR A 1 110 ? -15.001 -8.012 38.034 1.00 93.44 110 THR A O 1
ATOM 922 N N . MET A 1 111 ? -16.889 -8.212 39.222 1.00 91.50 111 MET A N 1
ATOM 923 C CA . MET A 1 111 ? -17.573 -9.042 38.226 1.00 91.50 111 MET A CA 1
ATOM 924 C C . MET A 1 111 ? -17.839 -8.268 36.934 1.00 91.50 111 MET A C 1
ATOM 926 O O . MET A 1 111 ? -17.532 -8.776 35.860 1.00 91.50 111 MET A O 1
ATOM 930 N N . LEU A 1 112 ? -18.333 -7.033 37.038 1.00 93.12 112 LEU A N 1
ATOM 931 C CA . LEU A 1 112 ? -18.589 -6.166 35.888 1.00 93.12 112 LEU A CA 1
ATOM 932 C C . LEU A 1 112 ? -17.297 -5.761 35.166 1.00 93.12 112 LEU A C 1
ATOM 934 O O . LEU A 1 112 ? -17.256 -5.755 33.939 1.00 93.12 112 LEU A O 1
ATOM 938 N N . GLU A 1 113 ? -16.223 -5.471 35.906 1.00 94.56 113 GLU A N 1
ATOM 939 C CA . GLU A 1 113 ? -14.902 -5.200 35.328 1.00 94.56 113 GLU A CA 1
ATOM 940 C C . GLU A 1 113 ? -14.394 -6.401 34.523 1.00 94.56 113 GLU A C 1
ATOM 942 O O . GLU A 1 113 ? -13.978 -6.238 33.376 1.00 94.56 113 GLU A O 1
ATOM 947 N N . ASN A 1 114 ? -14.494 -7.606 35.091 1.00 94.25 114 ASN A N 1
ATOM 948 C CA . ASN A 1 114 ? -14.107 -8.838 34.411 1.00 94.25 114 ASN A CA 1
ATOM 949 C C . ASN A 1 114 ? -15.000 -9.137 33.202 1.00 94.25 114 ASN A C 1
ATOM 951 O O . ASN A 1 114 ? -14.487 -9.581 32.177 1.00 94.25 114 ASN A O 1
ATOM 955 N N . ALA A 1 115 ? -16.310 -8.903 33.302 1.00 93.50 115 ALA A N 1
ATOM 956 C CA . ALA A 1 115 ? -17.232 -9.069 32.184 1.00 93.50 115 ALA A CA 1
ATOM 957 C C . ALA A 1 115 ? -16.852 -8.125 31.038 1.00 93.50 115 ALA A C 1
ATOM 959 O O . ALA A 1 115 ? -16.652 -8.565 29.914 1.00 93.50 115 ALA A O 1
ATOM 960 N N . PHE A 1 116 ? -16.641 -6.841 31.328 1.00 95.31 116 PHE A N 1
ATOM 961 C CA . PHE A 1 116 ? -16.242 -5.867 30.316 1.00 95.31 116 PHE A CA 1
ATOM 962 C C . PHE A 1 116 ? -14.909 -6.224 29.641 1.00 95.31 116 PHE A C 1
ATOM 964 O O . PHE A 1 116 ? -14.794 -6.166 28.417 1.00 95.31 116 PHE A O 1
ATOM 971 N N . ASP A 1 117 ? -13.902 -6.616 30.427 1.00 91.94 117 ASP A N 1
ATOM 972 C CA . ASP A 1 117 ? -12.564 -6.922 29.913 1.00 91.94 117 ASP A CA 1
ATOM 973 C C . ASP A 1 117 ? -12.540 -8.179 29.017 1.00 91.94 117 ASP A C 1
ATOM 975 O O . ASP A 1 117 ? -11.698 -8.267 28.117 1.00 91.94 117 ASP A O 1
ATOM 979 N N . ASN A 1 118 ? -13.475 -9.117 29.221 1.00 92.94 118 ASN A N 1
ATOM 980 C CA . ASN A 1 118 ? -13.571 -10.378 28.473 1.00 92.94 118 ASN A CA 1
ATOM 981 C C . ASN A 1 118 ? -14.713 -10.431 27.441 1.00 92.94 118 ASN A C 1
ATOM 983 O O . ASN A 1 118 ? -14.796 -11.407 26.699 1.00 92.94 118 ASN A O 1
ATOM 987 N N . GLY A 1 119 ? -15.563 -9.405 27.382 1.00 93.50 119 GLY A N 1
ATOM 988 C CA . GLY A 1 119 ? -16.809 -9.417 26.618 1.00 93.50 119 GLY A CA 1
ATOM 989 C C . GLY A 1 119 ? -18.014 -9.604 27.533 1.00 93.50 119 GLY A C 1
ATOM 990 O O . GLY A 1 119 ? -18.177 -10.631 28.189 1.00 93.50 119 GLY A O 1
ATOM 991 N N . ALA A 1 120 ? -18.856 -8.576 27.591 1.00 92.56 120 ALA A N 1
ATOM 992 C CA . ALA A 1 120 ? -19.990 -8.500 28.496 1.00 92.56 120 ALA A CA 1
ATOM 993 C C . ALA A 1 120 ? -21.296 -8.993 27.862 1.00 92.56 120 ALA A C 1
ATOM 995 O O . ALA A 1 120 ? -22.297 -9.043 28.559 1.00 92.56 120 ALA A O 1
ATOM 996 N N . GLU A 1 121 ? -21.326 -9.355 26.578 1.00 89.44 121 GLU A N 1
ATOM 997 C CA . GLU A 1 121 ? -22.572 -9.747 25.903 1.00 89.44 121 GLU A CA 1
ATOM 998 C C . GLU A 1 121 ? -23.238 -10.961 26.560 1.00 89.44 121 GLU A C 1
ATOM 1000 O O . GLU A 1 121 ? -24.385 -10.858 26.988 1.00 89.44 121 GLU A O 1
ATOM 1005 N N . SER A 1 122 ? -22.505 -12.063 26.746 1.00 86.69 122 SER A N 1
ATOM 1006 C CA . SER A 1 122 ? -23.050 -13.240 27.436 1.00 86.69 122 SER A CA 1
ATOM 1007 C C . SER A 1 122 ? -23.338 -12.963 28.909 1.00 86.69 122 SER A C 1
ATOM 1009 O O . SER A 1 122 ? -24.285 -13.503 29.465 1.00 86.69 122 SER A O 1
ATOM 1011 N N . PHE A 1 123 ? -22.529 -12.107 29.546 1.00 88.25 123 PHE A N 1
ATOM 1012 C CA . PHE A 1 123 ? -22.773 -11.688 30.921 1.00 88.25 123 PHE A CA 1
ATOM 1013 C C . PHE A 1 123 ? -24.113 -10.961 31.028 1.00 88.25 123 PHE A C 1
ATOM 1015 O O . PHE A 1 123 ? -24.908 -11.323 31.876 1.00 88.25 123 PHE A O 1
ATOM 1022 N N . ILE A 1 124 ? -24.379 -9.982 30.164 1.00 88.12 124 ILE A N 1
ATOM 1023 C CA . ILE A 1 124 ? -25.624 -9.206 30.132 1.00 88.12 124 ILE A CA 1
ATOM 1024 C C . ILE A 1 124 ? -26.824 -10.137 29.920 1.00 88.12 124 ILE A C 1
ATOM 1026 O O . ILE A 1 124 ? -27.817 -10.004 30.630 1.00 88.12 124 ILE A O 1
ATOM 1030 N N . ASP A 1 125 ? -26.732 -11.081 28.980 1.00 86.50 125 ASP A N 1
ATOM 1031 C CA . ASP A 1 125 ? -27.813 -12.034 28.703 1.00 86.50 125 ASP A CA 1
ATOM 1032 C C . ASP A 1 125 ? -28.103 -12.925 29.934 1.00 86.50 125 ASP A C 1
ATOM 1034 O O . ASP A 1 125 ? -29.226 -12.917 30.449 1.00 86.50 125 ASP A O 1
ATOM 1038 N N . ASP A 1 126 ? -27.082 -13.596 30.483 1.00 86.38 126 ASP A N 1
ATOM 1039 C CA . ASP A 1 126 ? -27.214 -14.470 31.662 1.00 86.38 126 ASP A CA 1
ATOM 1040 C C . ASP A 1 126 ? -27.657 -13.703 32.919 1.00 86.38 126 ASP A C 1
ATOM 1042 O O . ASP A 1 126 ? -28.400 -14.211 33.767 1.00 86.38 126 ASP A O 1
ATOM 1046 N N . TRP A 1 127 ? -27.142 -12.487 33.091 1.00 83.56 127 TRP A N 1
ATOM 1047 C CA . TRP A 1 127 ? -27.368 -11.668 34.275 1.00 83.56 127 TRP A CA 1
ATOM 1048 C C . TRP A 1 127 ? -28.807 -11.180 34.335 1.00 83.56 127 TRP A C 1
ATOM 1050 O O . TRP A 1 127 ? -29.476 -11.312 35.364 1.00 83.56 127 TRP A O 1
ATOM 1060 N N . HIS A 1 128 ? -29.314 -10.673 33.216 1.00 82.12 128 HIS A N 1
ATOM 1061 C CA . HIS A 1 128 ? -30.670 -10.160 33.150 1.00 82.12 128 HIS A CA 1
ATOM 1062 C C . HIS A 1 128 ? -31.722 -11.267 33.208 1.00 82.12 128 HIS A C 1
ATOM 1064 O O . HIS A 1 128 ? -32.759 -11.054 33.837 1.00 82.12 128 HIS A O 1
ATOM 1070 N N . GLU A 1 129 ? -31.439 -12.459 32.670 1.00 82.31 129 GLU A N 1
ATOM 1071 C CA . GLU A 1 129 ? -32.311 -13.628 32.840 1.00 82.31 129 GLU A CA 1
ATOM 1072 C C . GLU A 1 129 ? -32.441 -14.032 34.318 1.00 82.31 129 GLU A C 1
ATOM 1074 O O . GLU A 1 129 ? -33.538 -14.321 34.798 1.00 82.31 129 GLU A O 1
ATOM 1079 N N . ARG A 1 130 ? -31.337 -14.006 35.075 1.00 81.88 130 ARG A N 1
ATOM 1080 C CA . ARG A 1 130 ? -31.323 -14.440 36.482 1.00 81.88 130 ARG A CA 1
ATOM 1081 C C . ARG A 1 130 ? -31.939 -13.440 37.452 1.00 81.88 130 ARG A C 1
ATOM 1083 O O . ARG A 1 130 ? -32.557 -13.860 38.428 1.00 81.88 130 ARG A O 1
ATOM 1090 N N . PHE A 1 131 ? -31.738 -12.145 37.223 1.00 75.69 131 PHE A N 1
ATOM 1091 C CA . PHE A 1 131 ? -32.145 -11.096 38.165 1.00 75.69 131 PHE A CA 1
ATOM 1092 C C . PHE A 1 131 ? -33.377 -10.298 37.711 1.00 75.69 131 PHE A C 1
ATOM 1094 O O . PHE A 1 131 ? -33.826 -9.416 38.436 1.00 75.69 131 PHE A O 1
ATOM 1101 N N . GLY A 1 132 ? -33.974 -10.630 36.559 1.00 70.19 132 GLY A N 1
ATOM 1102 C CA . GLY A 1 132 ? -35.176 -9.955 36.052 1.00 70.19 132 GLY A CA 1
ATOM 1103 C C . GLY A 1 132 ? -34.908 -8.534 35.543 1.00 70.19 132 GLY A C 1
ATOM 1104 O O . GLY A 1 132 ? -35.779 -7.670 35.644 1.00 70.19 132 GLY A O 1
ATOM 1105 N N . GLY A 1 133 ? -33.695 -8.296 35.034 1.00 66.88 133 GLY A N 1
ATOM 1106 C CA . GLY A 1 133 ? -33.228 -6.991 34.562 1.00 66.88 133 GLY A CA 1
ATOM 1107 C C . GLY A 1 133 ? -33.674 -6.635 33.139 1.00 66.88 133 GLY A C 1
ATOM 1108 O O . GLY A 1 133 ? -34.474 -7.328 32.510 1.00 66.88 133 GLY A O 1
ATOM 1109 N N . ILE A 1 134 ? -33.168 -5.515 32.619 1.00 76.69 134 ILE A N 1
ATOM 1110 C CA . ILE A 1 134 ? -33.483 -5.055 31.260 1.00 76.69 134 ILE A CA 1
ATOM 1111 C C . ILE A 1 134 ? -32.815 -5.940 30.197 1.00 76.69 134 ILE A C 1
ATOM 1113 O O . ILE A 1 134 ? -31.740 -6.453 30.415 1.00 76.69 134 ILE A O 1
ATOM 1117 N N . SER A 1 135 ? -33.405 -6.129 29.015 1.00 83.12 135 SER A N 1
ATOM 1118 C CA . SER A 1 135 ? -32.761 -6.948 27.972 1.00 83.12 135 SER A CA 1
ATOM 1119 C C . SER A 1 135 ? -31.437 -6.348 27.473 1.00 83.12 135 SER A C 1
ATOM 1121 O O . SER A 1 135 ? -31.238 -5.133 27.524 1.00 83.12 135 SER A O 1
ATOM 1123 N N . ARG A 1 136 ? -30.575 -7.174 26.864 1.00 86.38 136 ARG A N 1
ATOM 1124 C CA . ARG A 1 136 ? -29.357 -6.716 26.171 1.00 86.38 136 ARG A CA 1
ATOM 1125 C C . ARG A 1 136 ? -29.611 -5.571 25.197 1.00 86.38 136 ARG A C 1
ATOM 1127 O O . ARG A 1 136 ? -28.874 -4.590 25.182 1.00 86.38 136 ARG A O 1
ATOM 1134 N N . GLU A 1 137 ? -30.677 -5.663 24.407 1.00 86.88 137 GLU A N 1
ATOM 1135 C CA . GLU A 1 137 ? -31.063 -4.603 23.472 1.00 86.88 137 GLU A CA 1
ATOM 1136 C C . GLU A 1 137 ? -31.341 -3.277 24.201 1.00 86.88 137 GLU A C 1
ATOM 1138 O O . GLU A 1 137 ? -30.918 -2.205 23.758 1.00 86.88 137 GLU A O 1
ATOM 1143 N N . ASN A 1 138 ? -32.008 -3.345 25.354 1.00 88.00 138 ASN A N 1
ATOM 1144 C CA . ASN A 1 138 ? -32.274 -2.180 26.186 1.00 88.00 138 ASN A CA 1
ATOM 1145 C C . ASN A 1 138 ? -30.998 -1.644 26.846 1.00 88.00 138 ASN A C 1
ATOM 1147 O O . ASN A 1 138 ? -30.851 -0.426 26.930 1.00 88.00 138 ASN A O 1
ATOM 1151 N N . THR A 1 139 ? -30.050 -2.502 27.232 1.00 88.56 139 THR A N 1
ATOM 1152 C CA . THR A 1 139 ? -28.731 -2.075 27.728 1.00 88.56 139 THR A CA 1
ATOM 1153 C C . THR A 1 139 ? -27.972 -1.316 26.646 1.00 88.56 139 THR A C 1
ATOM 1155 O O . THR A 1 139 ? -27.475 -0.216 26.885 1.00 88.56 139 THR A O 1
ATOM 1158 N N . TYR A 1 140 ? -27.946 -1.834 25.416 1.00 91.81 140 TYR A N 1
ATOM 1159 C CA . TYR A 1 140 ? -27.302 -1.161 24.285 1.00 91.81 140 TYR A CA 1
ATOM 1160 C C . TYR A 1 140 ? -27.958 0.196 24.007 1.00 91.81 140 TYR A C 1
ATOM 1162 O O . TYR A 1 140 ? -27.257 1.202 23.866 1.00 91.81 140 TYR A O 1
ATOM 1170 N N . LYS A 1 141 ? -29.297 0.261 24.016 1.00 92.12 141 LYS A N 1
ATOM 1171 C CA . LYS A 1 141 ? -30.053 1.517 23.889 1.00 92.12 141 LYS A CA 1
ATOM 1172 C C . LYS A 1 141 ? -29.730 2.504 25.014 1.00 92.12 141 LYS A C 1
ATOM 1174 O O . LYS A 1 141 ? -29.471 3.671 24.725 1.00 92.12 141 LYS A O 1
ATOM 1179 N N . ALA A 1 142 ? -29.691 2.053 26.267 1.00 91.25 142 ALA A N 1
ATOM 1180 C CA . ALA A 1 142 ? -29.386 2.888 27.430 1.00 91.25 142 ALA A CA 1
ATOM 1181 C C . ALA A 1 142 ? -27.959 3.457 27.384 1.00 91.25 142 ALA A C 1
ATOM 1183 O O . ALA A 1 142 ? -27.728 4.606 27.762 1.00 91.25 142 ALA A O 1
ATOM 1184 N N . LEU A 1 143 ? -27.007 2.680 26.863 1.00 92.81 143 LEU A N 1
ATOM 1185 C CA . LEU A 1 143 ? -25.620 3.105 26.675 1.00 92.81 143 LEU A CA 1
ATOM 1186 C C . LEU A 1 143 ? -25.407 3.938 25.395 1.00 92.81 143 LEU A C 1
ATOM 1188 O O . LEU A 1 143 ? -24.329 4.516 25.210 1.00 92.81 143 LEU A O 1
ATOM 1192 N N . GLY A 1 144 ? -26.421 4.034 24.526 1.00 93.50 144 GLY A N 1
ATOM 1193 C CA . GLY A 1 144 ? -26.351 4.728 23.239 1.00 93.50 144 GLY A CA 1
ATOM 1194 C C . GLY A 1 144 ? -25.474 4.011 22.208 1.00 93.50 144 GLY A C 1
ATOM 1195 O O . GLY A 1 144 ? -24.842 4.662 21.376 1.00 93.50 144 GLY A O 1
ATOM 1196 N N . ILE A 1 145 ? -25.392 2.683 22.288 1.00 94.44 145 ILE A N 1
ATOM 1197 C CA . ILE A 1 145 ? -24.563 1.835 21.429 1.00 94.44 145 ILE A CA 1
ATOM 1198 C C . ILE A 1 145 ? -25.397 1.341 20.252 1.00 94.44 145 ILE A C 1
ATOM 1200 O O . ILE A 1 145 ? -26.514 0.855 20.423 1.00 94.44 145 ILE A O 1
ATOM 1204 N N . LYS A 1 146 ? -24.832 1.430 19.047 1.00 91.25 146 LYS A N 1
ATOM 1205 C CA . LYS A 1 146 ? -25.400 0.780 17.865 1.00 91.25 146 LYS A CA 1
ATOM 1206 C C . LYS A 1 146 ? -24.835 -0.627 17.744 1.00 91.25 146 LYS A C 1
ATOM 1208 O O . LYS A 1 146 ? -23.634 -0.835 17.922 1.00 91.25 146 LYS A O 1
ATOM 1213 N N . GLU A 1 147 ? -25.693 -1.575 17.395 1.00 76.44 147 GLU A N 1
ATOM 1214 C CA . GLU A 1 147 ? -25.267 -2.932 17.075 1.00 76.44 147 GLU A CA 1
ATOM 1215 C C . GLU A 1 147 ? -24.224 -2.899 15.942 1.00 76.44 147 GLU A C 1
ATOM 1217 O O . GLU A 1 147 ? -24.314 -2.082 15.021 1.00 76.44 147 GLU A O 1
ATOM 1222 N N . TYR A 1 148 ? -23.183 -3.726 16.060 1.00 83.31 148 TYR A N 1
ATOM 1223 C CA . TYR A 1 148 ? -22.029 -3.791 15.148 1.00 83.31 148 TYR A CA 1
ATOM 1224 C C . TYR A 1 148 ? -21.097 -2.563 15.092 1.00 83.31 148 TYR A C 1
ATOM 1226 O O . TYR A 1 148 ? -20.133 -2.581 14.319 1.00 83.31 148 TYR A O 1
ATOM 1234 N N . SER A 1 149 ? -21.308 -1.523 15.911 1.00 94.00 149 SER A N 1
ATOM 1235 C CA . SER A 1 149 ? -20.337 -0.423 16.039 1.00 94.00 149 SER A CA 1
ATOM 1236 C C . SER A 1 149 ? -19.052 -0.875 16.747 1.00 94.00 149 SER A C 1
ATOM 1238 O O . SER A 1 149 ? -19.008 -1.955 17.334 1.00 94.00 149 SER A O 1
ATOM 1240 N N . ASP A 1 150 ? -18.000 -0.044 16.733 1.00 94.38 150 ASP A N 1
ATOM 1241 C CA . ASP A 1 150 ? -16.786 -0.316 17.523 1.00 94.38 150 ASP A CA 1
ATOM 1242 C C . ASP A 1 150 ? -17.138 -0.545 19.000 1.00 94.38 150 ASP A C 1
ATOM 1244 O O . ASP A 1 150 ? -16.676 -1.500 19.606 1.00 94.38 150 ASP A O 1
ATOM 1248 N N . GLU A 1 151 ? -17.990 0.308 19.568 1.00 95.44 151 GLU A N 1
ATOM 1249 C CA . GLU A 1 151 ? -18.479 0.204 20.942 1.00 95.44 151 GLU A CA 1
ATOM 1250 C C . GLU A 1 151 ? -19.269 -1.091 21.165 1.00 95.44 151 GLU A C 1
ATOM 1252 O O . GLU A 1 151 ? -19.058 -1.762 22.171 1.00 95.44 151 GLU A O 1
ATOM 1257 N N . GLY A 1 152 ? -20.121 -1.478 20.210 1.00 94.62 152 GLY A N 1
ATOM 1258 C CA . GLY A 1 152 ? -20.856 -2.743 20.263 1.00 94.62 152 GLY A CA 1
ATOM 1259 C C . GLY A 1 152 ? -19.931 -3.959 20.249 1.00 94.62 152 GLY A C 1
ATOM 1260 O O . GLY A 1 152 ? -20.108 -4.865 21.056 1.00 94.62 152 GLY A O 1
ATOM 1261 N N . LYS A 1 153 ? -18.904 -3.958 19.392 1.00 95.62 153 LYS A N 1
ATOM 1262 C CA . LYS A 1 153 ? -17.896 -5.029 19.321 1.00 95.62 153 LYS A CA 1
ATOM 1263 C C . LYS A 1 153 ? -16.996 -5.065 20.558 1.00 95.62 153 LYS A C 1
ATOM 1265 O O . LYS A 1 153 ? -16.641 -6.149 21.011 1.00 95.62 153 LYS A O 1
ATOM 1270 N N . ILE A 1 154 ? -16.649 -3.906 21.125 1.00 96.31 154 ILE A N 1
ATOM 1271 C CA . ILE A 1 154 ? -15.930 -3.825 22.404 1.00 96.31 154 ILE A CA 1
ATOM 1272 C C . ILE A 1 154 ? -16.777 -4.448 23.512 1.00 96.31 154 ILE A C 1
ATOM 1274 O O . ILE A 1 154 ? -16.254 -5.251 24.275 1.00 96.31 154 ILE A O 1
ATOM 1278 N N . LEU A 1 155 ? -18.064 -4.099 23.601 1.00 94.38 155 LEU A N 1
ATOM 1279 C CA . LEU A 1 155 ? -18.940 -4.649 24.633 1.00 94.38 155 LEU A CA 1
ATOM 1280 C C . LEU A 1 155 ? -19.152 -6.155 24.447 1.00 94.38 155 LEU A C 1
ATOM 1282 O O . LEU A 1 155 ? -19.147 -6.887 25.429 1.00 94.38 155 LEU A O 1
ATOM 1286 N N . ALA A 1 156 ? -19.277 -6.615 23.202 1.00 92.81 156 ALA A N 1
ATOM 1287 C CA . ALA A 1 156 ? -19.474 -8.021 22.875 1.00 92.81 156 ALA A CA 1
ATOM 1288 C C . ALA A 1 156 ? -18.259 -8.894 23.206 1.00 92.81 156 ALA A C 1
ATOM 1290 O O . ALA A 1 156 ? -18.382 -9.888 23.915 1.00 92.81 156 ALA A O 1
ATOM 1291 N N . PHE A 1 157 ? -17.073 -8.509 22.727 1.00 93.12 157 PHE A N 1
ATOM 1292 C CA . PHE A 1 157 ? -15.887 -9.374 22.750 1.00 93.12 157 PHE A CA 1
ATOM 1293 C C . PHE A 1 157 ? -14.828 -8.966 23.781 1.00 93.12 157 PHE A C 1
ATOM 1295 O O . PHE A 1 157 ? -13.872 -9.708 24.016 1.00 93.12 157 PHE A O 1
ATOM 1302 N N . GLY A 1 158 ? -14.945 -7.768 24.348 1.00 95.25 158 GLY A N 1
ATOM 1303 C CA . GLY A 1 158 ? -13.883 -7.119 25.107 1.00 95.25 158 GLY A CA 1
ATOM 1304 C C . GLY A 1 158 ? -12.852 -6.438 24.198 1.00 95.25 158 GLY A C 1
ATOM 1305 O O . GLY A 1 158 ? -12.643 -6.806 23.036 1.00 95.25 158 GLY A O 1
ATOM 1306 N N . GLU A 1 159 ? -12.161 -5.431 24.740 1.00 95.56 159 GLU A N 1
ATOM 1307 C CA . GLU A 1 159 ? -11.189 -4.606 24.001 1.00 95.56 159 GLU A CA 1
ATOM 1308 C C . GLU A 1 159 ? -10.098 -5.455 23.324 1.00 95.56 159 GLU A C 1
ATOM 1310 O O . GLU A 1 159 ? -9.805 -5.288 22.138 1.00 95.56 159 GLU A O 1
ATOM 1315 N N . ARG A 1 160 ? -9.490 -6.386 24.071 1.00 95.00 160 ARG A N 1
ATOM 1316 C CA . ARG A 1 160 ? -8.349 -7.182 23.591 1.00 95.00 160 ARG A CA 1
ATOM 1317 C C . ARG A 1 160 ? -8.739 -8.108 22.445 1.00 95.00 160 ARG A C 1
ATOM 1319 O O . ARG A 1 160 ? -8.011 -8.184 21.453 1.00 95.00 160 ARG A O 1
ATOM 1326 N N . SER A 1 161 ? -9.865 -8.802 22.585 1.00 95.94 161 SER A N 1
ATOM 1327 C CA . SER A 1 161 ? -10.370 -9.727 21.569 1.00 95.94 161 SER A CA 1
ATOM 1328 C C . SER A 1 161 ? -10.780 -8.970 20.314 1.00 95.94 161 SER A C 1
ATOM 1330 O O . SER A 1 161 ? -10.402 -9.379 19.217 1.00 95.94 161 SER A O 1
ATOM 1332 N N . TYR A 1 162 ? -11.451 -7.821 20.463 1.00 96.06 162 TYR A N 1
ATOM 1333 C CA . TYR A 1 162 ? -11.816 -6.998 19.315 1.00 96.06 162 TYR A CA 1
ATOM 1334 C C . TYR A 1 162 ? -10.584 -6.473 18.567 1.00 96.06 162 TYR A C 1
ATOM 1336 O O . TYR A 1 162 ? -10.505 -6.614 17.349 1.00 96.06 162 TYR A O 1
ATOM 1344 N N . ILE A 1 163 ? -9.573 -5.951 19.273 1.00 96.75 163 ILE A N 1
ATOM 1345 C CA . ILE A 1 163 ? -8.309 -5.524 18.646 1.00 96.75 163 ILE A CA 1
ATOM 1346 C C . ILE A 1 163 ? -7.637 -6.690 17.910 1.00 96.75 163 ILE A C 1
ATOM 1348 O O . ILE A 1 163 ? -7.086 -6.495 16.826 1.00 96.75 163 ILE A O 1
ATOM 1352 N N . ARG A 1 164 ? -7.651 -7.898 18.487 1.00 96.19 164 ARG A N 1
ATOM 1353 C CA . ARG A 1 164 ? -7.066 -9.086 17.853 1.00 96.19 164 ARG A CA 1
ATOM 1354 C C . ARG A 1 164 ? -7.802 -9.461 16.569 1.00 96.19 164 ARG A C 1
ATOM 1356 O O . ARG A 1 164 ? -7.136 -9.729 15.574 1.00 96.19 164 ARG A O 1
ATOM 1363 N N . GLN A 1 165 ? -9.134 -9.454 16.589 1.00 94.69 165 GLN A N 1
ATOM 1364 C CA . GLN A 1 165 ? -9.942 -9.728 15.403 1.00 94.69 165 GLN A CA 1
ATOM 1365 C C . GLN A 1 165 ? -9.710 -8.664 14.327 1.00 94.69 165 GLN A C 1
ATOM 1367 O O . GLN A 1 165 ? -9.398 -9.009 13.196 1.00 94.69 165 GLN A O 1
ATOM 1372 N N . TYR A 1 166 ? -9.733 -7.382 14.703 1.00 95.12 166 TYR A N 1
ATOM 1373 C CA . TYR A 1 166 ? -9.482 -6.280 13.775 1.00 95.12 166 TYR A CA 1
ATOM 1374 C C . TYR A 1 166 ? -8.120 -6.401 13.084 1.00 95.12 166 TYR A C 1
ATOM 1376 O O . TYR A 1 166 ? -8.025 -6.203 11.880 1.00 95.12 166 TYR A O 1
ATOM 1384 N N . LYS A 1 167 ? -7.060 -6.752 13.827 1.00 95.19 167 LYS A N 1
ATOM 1385 C CA . LYS A 1 167 ? -5.728 -6.981 13.244 1.00 95.19 167 LYS A CA 1
ATOM 1386 C C . LYS A 1 167 ? -5.748 -8.082 12.190 1.00 95.19 167 LYS A C 1
ATOM 1388 O O . LYS A 1 167 ? -5.165 -7.896 11.130 1.00 95.19 167 LYS A O 1
ATOM 1393 N N . LYS A 1 168 ? -6.423 -9.194 12.483 1.00 94.50 168 LYS A N 1
ATOM 1394 C CA . LYS A 1 168 ? -6.542 -10.321 11.561 1.00 94.50 168 LYS A CA 1
ATOM 1395 C C . LYS A 1 168 ? -7.306 -9.922 10.295 1.00 94.50 168 LYS A C 1
ATOM 1397 O O . LYS A 1 168 ? -6.800 -10.131 9.200 1.00 94.50 168 LYS A O 1
ATOM 1402 N N . ASP A 1 169 ? -8.465 -9.284 10.451 1.00 92.38 169 ASP A N 1
ATOM 1403 C CA . ASP A 1 169 ? -9.288 -8.826 9.324 1.00 92.38 169 ASP A CA 1
ATOM 1404 C C . ASP A 1 169 ? -8.527 -7.806 8.457 1.00 92.38 169 ASP A C 1
ATOM 1406 O O . ASP A 1 169 ? -8.594 -7.834 7.230 1.00 92.38 169 ASP A O 1
ATOM 1410 N N . PHE A 1 170 ? -7.757 -6.919 9.095 1.00 93.19 170 PHE A N 1
ATOM 1411 C CA . PHE A 1 170 ? -6.927 -5.929 8.413 1.00 93.19 170 PHE A CA 1
ATOM 1412 C C . PHE A 1 170 ? -5.781 -6.582 7.621 1.00 93.19 170 PHE A C 1
ATOM 1414 O O . PHE A 1 170 ? -5.557 -6.240 6.459 1.00 93.19 170 PHE A O 1
ATOM 1421 N N . GLU A 1 171 ? -5.080 -7.553 8.213 1.00 88.81 171 GLU A N 1
ATOM 1422 C CA . GLU A 1 171 ? -4.040 -8.337 7.531 1.00 88.81 171 GLU A CA 1
ATOM 1423 C C . GLU A 1 171 ? -4.599 -9.105 6.325 1.00 88.81 171 GLU A C 1
ATOM 1425 O O . GLU A 1 171 ? -3.997 -9.073 5.254 1.00 88.81 171 GLU A O 1
ATOM 1430 N N . GLU A 1 172 ? -5.769 -9.733 6.461 1.00 89.19 172 GLU A N 1
ATOM 1431 C CA . GLU A 1 172 ? -6.445 -10.420 5.353 1.00 89.19 172 GLU A CA 1
ATOM 1432 C C . GLU A 1 172 ? -6.857 -9.437 4.246 1.00 89.19 172 GLU A C 1
ATOM 1434 O O . GLU A 1 172 ? -6.624 -9.702 3.069 1.00 89.19 172 GLU A O 1
ATOM 1439 N N . SER A 1 173 ? -7.379 -8.258 4.603 1.00 87.38 173 SER A N 1
ATOM 1440 C CA . SER A 1 173 ? -7.801 -7.247 3.620 1.00 87.38 173 SER A CA 1
ATOM 1441 C C . SER A 1 173 ? -6.649 -6.629 2.817 1.00 87.38 173 SER A C 1
ATOM 1443 O O . SER A 1 173 ? -6.850 -6.158 1.699 1.00 87.38 173 SER A O 1
ATOM 1445 N N . THR A 1 174 ? -5.435 -6.638 3.373 1.00 85.44 174 THR A N 1
ATOM 1446 C CA . THR A 1 174 ? -4.227 -6.078 2.740 1.00 85.44 174 THR A CA 1
ATOM 1447 C C . THR A 1 174 ? -3.391 -7.143 2.023 1.00 85.44 174 THR A C 1
ATOM 1449 O O . THR A 1 174 ? -2.462 -6.810 1.281 1.00 85.44 174 THR A O 1
ATOM 1452 N N . TYR A 1 175 ? -3.735 -8.425 2.189 1.00 82.06 175 TYR A N 1
ATOM 1453 C CA . TYR A 1 175 ? -2.973 -9.560 1.675 1.00 82.06 175 TYR A CA 1
ATOM 1454 C C . TYR A 1 175 ? -2.854 -9.562 0.146 1.00 82.06 175 TYR A C 1
ATOM 1456 O O . TYR A 1 175 ? -1.741 -9.654 -0.375 1.00 82.06 175 TYR A O 1
ATOM 1464 N N . ASP A 1 176 ? -3.968 -9.405 -0.574 1.00 79.12 176 ASP A N 1
ATOM 1465 C CA . ASP A 1 176 ? -3.989 -9.469 -2.044 1.00 79.12 176 ASP A CA 1
ATOM 1466 C C . ASP A 1 176 ? -3.145 -8.361 -2.684 1.00 79.12 176 ASP A C 1
ATOM 1468 O O . ASP A 1 176 ? -2.406 -8.595 -3.646 1.00 79.12 176 ASP A O 1
ATOM 1472 N N . THR A 1 177 ? -3.192 -7.155 -2.112 1.00 79.75 177 THR A N 1
ATOM 1473 C CA . THR A 1 177 ? -2.370 -6.022 -2.552 1.00 79.75 177 THR A CA 1
ATOM 1474 C C . THR A 1 177 ? -0.885 -6.327 -2.367 1.00 79.75 177 THR A C 1
ATOM 1476 O O . THR A 1 177 ? -0.096 -6.125 -3.292 1.00 79.75 177 THR A O 1
ATOM 1479 N N . ARG A 1 178 ? -0.491 -6.874 -1.207 1.00 79.25 178 ARG A N 1
ATOM 1480 C CA . ARG A 1 178 ? 0.905 -7.258 -0.946 1.00 79.25 178 ARG A CA 1
ATOM 1481 C C . ARG A 1 178 ? 1.368 -8.380 -1.861 1.00 79.25 178 ARG A C 1
ATOM 1483 O O . ARG A 1 178 ? 2.445 -8.263 -2.432 1.00 79.25 178 ARG A O 1
ATOM 1490 N N . GLN A 1 179 ? 0.555 -9.416 -2.064 1.00 79.12 179 GLN A N 1
ATOM 1491 C CA . GLN A 1 179 ? 0.870 -10.504 -2.993 1.00 79.12 179 GLN A CA 1
ATOM 1492 C C . GLN A 1 179 ? 1.064 -9.993 -4.417 1.00 79.12 179 GLN A C 1
ATOM 1494 O O . GLN A 1 179 ? 2.036 -10.355 -5.074 1.00 79.12 179 GLN A O 1
ATOM 1499 N N . THR A 1 180 ? 0.194 -9.093 -4.873 1.00 76.12 180 THR A N 1
ATOM 1500 C CA . THR A 1 180 ? 0.307 -8.480 -6.200 1.00 76.12 180 THR A CA 1
ATOM 1501 C C . THR A 1 180 ? 1.605 -7.681 -6.334 1.00 76.12 180 THR A C 1
ATOM 1503 O O . THR A 1 180 ? 2.333 -7.840 -7.313 1.00 76.12 180 THR A O 1
ATOM 1506 N N . LEU A 1 181 ? 1.946 -6.858 -5.338 1.00 75.25 181 LEU A N 1
ATOM 1507 C CA . LEU A 1 181 ? 3.184 -6.072 -5.349 1.00 75.25 181 LEU A CA 1
ATOM 1508 C C . LEU A 1 181 ? 4.439 -6.952 -5.229 1.00 75.25 181 LEU A C 1
ATOM 1510 O O . LEU A 1 181 ? 5.437 -6.690 -5.899 1.00 75.25 181 LEU A O 1
ATOM 1514 N N . SER A 1 182 ? 4.400 -8.010 -4.417 1.00 75.50 182 SER A N 1
ATOM 1515 C CA . SER A 1 182 ? 5.486 -8.988 -4.308 1.00 75.50 182 SER A CA 1
ATOM 1516 C C . SER A 1 182 ? 5.664 -9.788 -5.595 1.00 75.50 182 SER A C 1
ATOM 1518 O O . SER A 1 182 ? 6.798 -10.013 -6.009 1.00 75.50 182 SER A O 1
ATOM 1520 N N . ALA A 1 183 ? 4.577 -10.163 -6.273 1.00 74.50 183 ALA A N 1
ATOM 1521 C CA . ALA A 1 183 ? 4.644 -10.763 -7.599 1.00 74.50 183 ALA A CA 1
ATOM 1522 C C . ALA A 1 183 ? 5.303 -9.794 -8.590 1.00 74.50 183 ALA A C 1
ATOM 1524 O O . ALA A 1 183 ? 6.254 -10.178 -9.256 1.00 74.50 183 ALA A O 1
ATOM 1525 N N . MET A 1 184 ? 4.913 -8.514 -8.607 1.00 69.00 184 MET A N 1
ATOM 1526 C CA . MET A 1 184 ? 5.577 -7.487 -9.428 1.00 69.00 184 MET A CA 1
ATOM 1527 C C . MET A 1 184 ? 7.069 -7.319 -9.116 1.00 69.00 184 MET A C 1
ATOM 1529 O O . MET A 1 184 ? 7.847 -7.051 -10.027 1.00 69.00 184 MET A O 1
ATOM 1533 N N . ALA A 1 185 ? 7.484 -7.472 -7.857 1.00 69.50 185 ALA A N 1
ATOM 1534 C CA . ALA A 1 185 ? 8.896 -7.426 -7.481 1.00 69.50 185 ALA A CA 1
ATOM 1535 C C . ALA A 1 185 ? 9.672 -8.670 -7.943 1.00 69.50 185 ALA A C 1
ATOM 1537 O O . ALA A 1 185 ? 10.858 -8.566 -8.245 1.00 69.50 185 ALA A O 1
ATOM 1538 N N . ASN A 1 186 ? 9.011 -9.828 -7.990 1.00 66.44 186 ASN A N 1
ATOM 1539 C CA . ASN A 1 186 ? 9.622 -11.121 -8.298 1.00 66.44 186 ASN A CA 1
ATOM 1540 C C . ASN A 1 186 ? 9.471 -11.546 -9.765 1.00 66.44 186 ASN A C 1
ATOM 1542 O O . ASN A 1 186 ? 10.069 -12.541 -10.169 1.00 66.44 186 ASN A O 1
ATOM 1546 N N . MET A 1 187 ? 8.686 -10.822 -10.563 1.00 60.25 187 MET A N 1
ATOM 1547 C CA . MET A 1 187 ? 8.599 -11.034 -12.003 1.00 60.25 187 MET A CA 1
ATOM 1548 C C . MET A 1 187 ? 9.867 -10.503 -12.676 1.00 60.25 187 MET A C 1
ATOM 1550 O O . MET A 1 187 ? 9.928 -9.354 -13.107 1.00 60.25 187 MET A O 1
ATOM 1554 N N . SER A 1 188 ? 10.872 -11.372 -12.773 1.00 52.59 188 SER A N 1
ATOM 1555 C CA . SER A 1 188 ? 11.897 -11.301 -13.810 1.00 52.59 188 SER A CA 1
ATOM 1556 C C . SER A 1 188 ? 11.409 -12.091 -15.025 1.00 52.59 188 SER A C 1
ATOM 1558 O O . SER A 1 188 ? 10.994 -13.249 -14.916 1.00 52.59 188 SER A O 1
ATOM 1560 N N . GLY A 1 189 ? 11.397 -11.466 -16.202 1.00 49.75 189 GLY A N 1
ATOM 1561 C CA . GLY A 1 189 ? 11.041 -12.170 -17.433 1.00 49.75 189 GLY A CA 1
ATOM 1562 C C . GLY A 1 189 ? 10.543 -11.287 -18.572 1.00 49.75 189 GLY A C 1
ATOM 1563 O O . GLY A 1 189 ? 9.761 -10.358 -18.382 1.00 49.75 189 GLY A O 1
ATOM 1564 N N . GLU A 1 190 ? 10.947 -11.653 -19.790 1.00 48.28 190 GLU A N 1
ATOM 1565 C CA . GLU A 1 190 ? 10.692 -10.968 -21.072 1.00 48.28 190 GLU A CA 1
ATOM 1566 C C . GLU A 1 190 ? 9.211 -10.691 -21.421 1.00 48.28 190 GLU A C 1
ATOM 1568 O O . GLU A 1 190 ? 8.937 -10.030 -22.429 1.00 48.28 190 GLU A O 1
ATOM 1573 N N . ASN A 1 191 ? 8.256 -11.189 -20.629 1.00 52.09 191 ASN A N 1
ATOM 1574 C CA . ASN A 1 191 ? 6.821 -11.093 -20.905 1.00 52.09 191 ASN A CA 1
ATOM 1575 C C . ASN A 1 191 ? 6.171 -9.811 -20.366 1.00 52.09 191 ASN A C 1
ATOM 1577 O O . ASN A 1 191 ? 5.238 -9.313 -20.993 1.00 52.09 191 ASN A O 1
ATOM 1581 N N . ASP A 1 192 ? 6.682 -9.238 -19.274 1.00 61.59 192 ASP A N 1
ATOM 1582 C CA . ASP A 1 192 ? 6.060 -8.062 -18.649 1.00 61.59 192 ASP A CA 1
ATOM 1583 C C . ASP A 1 192 ? 6.641 -6.746 -19.145 1.00 61.59 192 ASP A C 1
ATOM 1585 O O . ASP A 1 192 ? 5.960 -5.717 -19.148 1.00 61.59 192 ASP A O 1
ATOM 1589 N N . TYR A 1 193 ? 7.889 -6.759 -19.606 1.00 67.31 193 TYR A N 1
ATOM 1590 C CA . TYR A 1 193 ? 8.530 -5.596 -20.183 1.00 67.31 193 TYR A CA 1
ATOM 1591 C C . TYR A 1 193 ? 9.660 -6.002 -21.134 1.00 67.31 193 TYR A C 1
ATOM 1593 O O . TYR A 1 193 ? 10.309 -7.032 -20.975 1.00 67.31 193 TYR A O 1
ATOM 1601 N N . LYS A 1 194 ? 9.887 -5.191 -22.171 1.00 78.25 194 LYS A N 1
ATOM 1602 C CA . LYS A 1 194 ? 10.774 -5.566 -23.280 1.00 78.25 194 LYS A CA 1
ATOM 1603 C C . LYS A 1 194 ? 11.545 -4.377 -23.824 1.00 78.25 194 LYS A C 1
ATOM 1605 O O . LYS A 1 194 ? 10.957 -3.350 -24.174 1.00 78.25 194 LYS A O 1
ATOM 1610 N N . ILE A 1 195 ? 12.856 -4.554 -23.980 1.00 82.75 195 ILE A N 1
ATOM 1611 C CA . ILE A 1 195 ? 13.706 -3.679 -24.790 1.00 82.75 195 ILE A CA 1
ATOM 1612 C C . ILE A 1 195 ? 13.879 -4.349 -26.150 1.00 82.75 195 ILE A C 1
ATOM 1614 O O . ILE A 1 195 ? 14.625 -5.310 -26.305 1.00 82.75 195 ILE A O 1
ATOM 1618 N N . THR A 1 196 ? 13.178 -3.850 -27.163 1.00 84.94 196 THR A N 1
ATOM 1619 C CA . THR A 1 196 ? 13.408 -4.297 -28.540 1.00 84.94 196 THR A CA 1
ATOM 1620 C C . THR A 1 196 ? 14.495 -3.438 -29.158 1.00 84.94 196 THR A C 1
ATOM 1622 O O . THR A 1 196 ? 14.257 -2.281 -29.509 1.00 84.94 196 THR A O 1
ATOM 1625 N N . TRP A 1 197 ? 15.680 -4.011 -29.313 1.00 82.62 197 TRP A N 1
ATOM 1626 C CA . TRP A 1 197 ? 16.795 -3.378 -30.005 1.00 82.62 197 TRP A CA 1
ATOM 1627 C C . TRP A 1 197 ? 16.492 -3.308 -31.499 1.00 82.62 197 TRP A C 1
ATOM 1629 O O . TRP A 1 197 ? 16.283 -4.321 -32.164 1.00 82.62 197 TRP A O 1
ATOM 1639 N N . LEU A 1 198 ? 16.395 -2.090 -32.025 1.00 80.19 198 LEU A N 1
ATOM 1640 C CA . LEU A 1 198 ? 16.093 -1.870 -33.430 1.00 80.19 198 LEU A CA 1
ATOM 1641 C C . LEU A 1 198 ? 17.366 -1.998 -34.252 1.00 80.19 198 LEU A C 1
ATOM 1643 O O . LEU A 1 198 ? 18.387 -1.387 -33.923 1.00 80.19 198 LEU A O 1
ATOM 1647 N N . LYS A 1 199 ? 17.264 -2.719 -35.371 1.00 69.81 199 LYS A N 1
ATOM 1648 C CA . LYS A 1 199 ? 18.336 -2.755 -36.359 1.00 69.81 199 LYS A CA 1
ATOM 1649 C C . LYS A 1 199 ? 18.668 -1.333 -36.831 1.00 69.81 199 LYS A C 1
ATOM 1651 O O . LYS A 1 199 ? 17.755 -0.513 -37.004 1.00 69.81 199 LYS A O 1
ATOM 1656 N N . PRO A 1 200 ? 19.955 -1.022 -37.043 1.00 65.19 200 PRO A N 1
ATOM 1657 C CA . PRO A 1 200 ? 20.351 0.218 -37.690 1.00 65.19 200 PRO A CA 1
ATOM 1658 C C . PRO A 1 200 ? 19.612 0.359 -39.027 1.00 65.19 200 PRO A C 1
ATOM 1660 O O . PRO A 1 200 ? 19.613 -0.553 -39.847 1.00 65.19 200 PRO A O 1
ATOM 1663 N N . LYS A 1 201 ? 18.978 1.516 -39.261 1.00 56.12 201 LYS A N 1
ATOM 1664 C CA . LYS A 1 201 ? 18.343 1.838 -40.555 1.00 56.12 201 LYS A CA 1
ATOM 1665 C C . LYS A 1 201 ? 19.373 1.995 -41.681 1.00 56.12 201 LYS A C 1
ATOM 1667 O O . LYS A 1 201 ? 19.004 1.969 -42.848 1.00 56.12 201 LYS A O 1
ATOM 1672 N N . TYR A 1 202 ? 20.644 2.149 -41.315 1.00 54.41 202 TYR A N 1
ATOM 1673 C CA . TYR A 1 202 ? 21.777 2.291 -42.215 1.00 54.41 202 TYR A CA 1
ATOM 1674 C C . TYR A 1 202 ? 22.757 1.165 -41.901 1.00 54.41 202 TYR A C 1
ATOM 1676 O O . TYR A 1 202 ? 23.391 1.205 -40.854 1.00 54.41 202 TYR A O 1
ATOM 1684 N N . GLN A 1 203 ? 22.863 0.168 -42.773 1.00 48.31 203 GLN A N 1
ATOM 1685 C CA . GLN A 1 203 ? 24.015 -0.730 -42.787 1.00 48.31 203 GLN A CA 1
ATOM 1686 C C . GLN A 1 203 ? 25.076 -0.053 -43.656 1.00 48.31 203 GLN A C 1
ATOM 1688 O O . GLN A 1 203 ? 24.829 0.187 -44.838 1.00 48.31 203 GLN A O 1
ATOM 1693 N N . LEU A 1 204 ? 26.216 0.326 -43.077 1.00 51.25 204 LEU A N 1
ATOM 1694 C CA . LEU A 1 204 ? 27.371 0.721 -43.880 1.00 51.25 204 LEU A CA 1
ATOM 1695 C C . LEU A 1 204 ? 27.938 -0.567 -44.481 1.00 51.25 204 LEU A C 1
ATOM 1697 O O . LEU A 1 204 ? 28.067 -1.573 -43.784 1.00 51.25 204 LEU A O 1
ATOM 1701 N N . HIS A 1 205 ? 28.252 -0.568 -45.776 1.00 47.09 205 HIS A N 1
ATOM 1702 C CA . HIS A 1 205 ? 28.979 -1.690 -46.361 1.00 47.09 205 HIS A CA 1
ATOM 1703 C C . HIS A 1 205 ? 30.327 -1.816 -45.642 1.00 47.09 205 HIS A C 1
ATOM 1705 O O . HIS A 1 205 ? 31.087 -0.851 -45.598 1.00 47.09 205 HIS A O 1
ATOM 1711 N N . SER A 1 206 ? 30.610 -2.986 -45.058 1.00 42.38 206 SER A N 1
ATOM 1712 C CA . SER A 1 206 ? 31.872 -3.256 -44.369 1.00 42.38 206 SER A CA 1
ATOM 1713 C C . SER A 1 206 ? 33.030 -3.140 -45.358 1.00 42.38 206 SER A C 1
ATOM 1715 O O . SER A 1 206 ? 33.342 -4.065 -46.108 1.00 42.38 206 SER A O 1
ATOM 1717 N N . SER A 1 207 ? 33.676 -1.988 -45.392 1.00 49.69 207 SER A N 1
ATOM 1718 C CA . SER A 1 207 ? 34.929 -1.810 -46.103 1.00 49.69 207 SER A CA 1
ATOM 1719 C C . SER A 1 207 ? 36.038 -1.775 -45.063 1.00 49.69 207 SER A C 1
ATOM 1721 O O . SER A 1 207 ? 36.358 -0.715 -44.528 1.00 49.69 207 SER A O 1
ATOM 1723 N N . ASN A 1 208 ? 36.639 -2.933 -44.791 1.00 52.44 208 ASN A N 1
ATOM 1724 C CA . ASN A 1 208 ? 37.694 -3.126 -43.784 1.00 52.44 208 ASN A CA 1
ATOM 1725 C C . ASN A 1 208 ? 38.983 -2.301 -44.024 1.00 52.44 208 ASN A C 1
ATOM 1727 O O . ASN A 1 208 ? 39.955 -2.479 -43.304 1.00 52.44 208 ASN A O 1
ATOM 1731 N N . ASN A 1 209 ? 39.003 -1.392 -45.008 1.00 58.59 209 ASN A N 1
ATOM 1732 C CA . ASN A 1 209 ? 40.175 -0.627 -45.440 1.00 58.59 209 ASN A CA 1
ATOM 1733 C C . ASN A 1 209 ? 39.919 0.883 -45.648 1.00 58.59 209 ASN A C 1
ATOM 1735 O O . ASN A 1 209 ? 40.777 1.558 -46.214 1.00 58.59 209 ASN A O 1
ATOM 1739 N N . ILE A 1 210 ? 38.771 1.441 -45.237 1.00 65.38 210 ILE A N 1
ATOM 1740 C CA . ILE A 1 210 ? 38.522 2.889 -45.375 1.00 65.38 210 ILE A CA 1
ATOM 1741 C C . ILE A 1 210 ? 39.133 3.652 -44.197 1.00 65.38 210 ILE A C 1
ATOM 1743 O O . ILE A 1 210 ? 38.742 3.449 -43.049 1.00 65.38 210 ILE A O 1
ATOM 1747 N N . LYS A 1 211 ? 40.075 4.562 -44.485 1.00 74.19 211 LYS A N 1
ATOM 1748 C CA . LYS A 1 211 ? 40.633 5.498 -43.499 1.00 74.19 211 LYS A CA 1
ATOM 1749 C C . LYS A 1 211 ? 39.993 6.876 -43.697 1.00 74.19 211 LYS A C 1
ATOM 1751 O O . LYS A 1 211 ? 40.330 7.536 -44.681 1.00 74.19 211 LYS A O 1
ATOM 1756 N N . PRO A 1 212 ? 39.070 7.322 -42.825 1.00 76.44 212 PRO A N 1
ATOM 1757 C CA . PRO A 1 212 ? 38.460 8.643 -42.957 1.00 76.44 212 PRO A CA 1
ATOM 1758 C C . PRO A 1 212 ? 39.524 9.742 -42.836 1.00 76.44 212 PRO A C 1
ATOM 1760 O O . PRO A 1 212 ? 40.557 9.553 -42.196 1.00 76.44 212 PRO A O 1
ATOM 1763 N N . LEU A 1 213 ? 39.277 10.901 -43.455 1.00 78.25 213 LEU A N 1
ATOM 1764 C CA . LEU A 1 213 ? 40.241 12.013 -43.457 1.00 78.25 213 LEU A CA 1
ATOM 1765 C C . LEU A 1 213 ? 40.442 12.603 -42.051 1.00 78.25 213 LEU A C 1
ATOM 1767 O O . LEU A 1 213 ? 41.508 13.125 -41.741 1.00 78.25 213 LEU A O 1
ATOM 1771 N N . MET A 1 214 ? 39.392 12.543 -41.232 1.00 74.19 214 MET A N 1
ATOM 1772 C CA . MET A 1 214 ? 39.336 13.034 -39.859 1.00 74.19 214 MET A CA 1
ATOM 1773 C C . MET A 1 214 ? 38.268 12.257 -39.081 1.00 74.19 214 MET A C 1
ATOM 1775 O O . MET A 1 214 ? 37.391 11.619 -39.675 1.00 74.19 214 MET A O 1
ATOM 1779 N N . SER A 1 215 ? 38.305 12.323 -37.755 1.00 72.12 215 SER A N 1
ATOM 1780 C CA . SER A 1 215 ? 37.281 11.701 -36.914 1.00 72.12 215 SER A CA 1
ATOM 1781 C C . SER A 1 215 ? 35.913 12.383 -37.093 1.00 72.12 215 SER A C 1
ATOM 1783 O O . SER A 1 215 ? 35.799 13.536 -37.511 1.00 72.12 215 SER A O 1
ATOM 1785 N N . ASN A 1 216 ? 34.832 11.669 -36.768 1.00 75.25 216 ASN A N 1
ATOM 1786 C CA . ASN A 1 216 ? 33.476 12.220 -36.853 1.00 75.25 216 ASN A CA 1
ATOM 1787 C C . ASN A 1 216 ? 33.285 13.458 -35.964 1.00 75.25 216 ASN A C 1
ATOM 1789 O O . ASN A 1 216 ? 32.574 14.386 -36.347 1.00 75.25 216 ASN A O 1
ATOM 1793 N N . THR A 1 217 ? 33.932 13.486 -34.798 1.00 70.81 217 THR A N 1
ATOM 1794 C CA . THR A 1 217 ? 33.908 14.636 -33.884 1.00 70.81 217 THR A CA 1
ATOM 1795 C C . THR A 1 217 ? 34.572 15.849 -34.525 1.00 70.81 217 THR A C 1
ATOM 1797 O O . THR A 1 217 ? 34.031 16.952 -34.486 1.00 70.81 217 THR A O 1
ATOM 1800 N N . GLU A 1 218 ? 35.715 15.627 -35.169 1.00 71.69 218 GLU A N 1
ATOM 1801 C CA . GLU A 1 218 ? 36.491 16.646 -35.879 1.00 71.69 218 GLU A CA 1
ATOM 1802 C C . GLU A 1 218 ? 35.651 17.281 -36.987 1.00 71.69 218 GLU A C 1
ATOM 1804 O O . GLU A 1 218 ? 35.452 18.495 -37.015 1.00 71.69 218 GLU A O 1
ATOM 1809 N N . LEU A 1 219 ? 35.055 16.437 -37.831 1.00 80.00 219 LEU A N 1
ATOM 1810 C CA . LEU A 1 219 ? 34.208 16.856 -38.938 1.00 80.00 219 LEU A CA 1
ATOM 1811 C C . LEU A 1 219 ? 32.981 17.644 -38.470 1.00 80.00 219 LEU A C 1
ATOM 1813 O O . LEU A 1 219 ? 32.702 18.720 -38.998 1.00 80.00 219 LEU A O 1
ATOM 1817 N N . LEU A 1 220 ? 32.254 17.139 -37.469 1.00 79.56 220 LEU A N 1
ATOM 1818 C CA . LEU A 1 220 ? 31.050 17.800 -36.958 1.00 79.56 220 LEU A CA 1
ATOM 1819 C C . LEU A 1 220 ? 31.352 19.152 -36.303 1.00 79.56 220 LEU A C 1
ATOM 1821 O O . LEU A 1 220 ? 30.510 20.046 -36.343 1.00 79.56 220 LEU A O 1
ATOM 1825 N N . ASN A 1 221 ? 32.547 19.330 -35.740 1.00 78.50 221 ASN A N 1
ATOM 1826 C CA . ASN A 1 221 ? 32.964 20.612 -35.182 1.00 78.50 221 ASN A CA 1
ATOM 1827 C C . ASN A 1 221 ? 33.257 21.657 -36.269 1.00 78.50 221 ASN A C 1
ATOM 1829 O O . ASN A 1 221 ? 33.060 22.853 -36.030 1.00 78.50 221 ASN A O 1
ATOM 1833 N N . MET A 1 222 ? 33.670 21.219 -37.463 1.00 78.06 222 MET A N 1
ATOM 1834 C CA . MET A 1 222 ? 34.036 22.081 -38.594 1.00 78.06 222 MET A CA 1
ATOM 1835 C C . MET A 1 222 ? 32.860 22.535 -39.462 1.00 78.06 222 MET A C 1
ATOM 1837 O O . MET A 1 222 ? 33.041 23.421 -40.302 1.00 78.06 222 MET A O 1
ATOM 1841 N N . ILE A 1 223 ? 31.677 21.950 -39.286 1.00 82.12 223 ILE A N 1
ATOM 184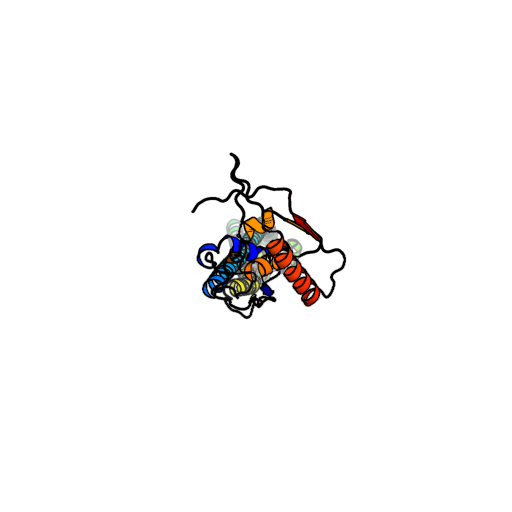2 C CA . ILE A 1 223 ? 30.527 22.206 -40.153 1.00 82.12 223 ILE A CA 1
ATOM 1843 C C . ILE A 1 223 ? 29.306 22.677 -39.373 1.00 82.12 223 ILE A C 1
ATOM 1845 O O . ILE A 1 223 ? 29.082 22.310 -38.221 1.00 82.12 223 ILE A O 1
ATOM 1849 N N . GLU A 1 224 ? 28.483 23.469 -40.040 1.00 85.88 224 GLU A N 1
ATOM 1850 C CA . GLU A 1 224 ? 27.121 23.783 -39.634 1.00 85.88 224 GLU A CA 1
ATOM 1851 C C . GLU A 1 224 ? 26.166 23.132 -40.629 1.00 85.88 224 GLU A C 1
ATOM 1853 O O . GLU A 1 224 ? 26.376 23.186 -41.843 1.00 85.88 224 GLU A O 1
ATOM 1858 N N . LEU A 1 225 ? 25.145 22.461 -40.101 1.00 87.94 225 LEU A N 1
ATOM 1859 C CA . LEU A 1 225 ? 24.202 21.667 -40.878 1.00 87.94 225 LEU A CA 1
ATOM 1860 C C . LEU A 1 225 ? 22.836 22.339 -40.874 1.00 87.94 225 LEU A C 1
ATOM 1862 O O . LEU A 1 225 ? 22.275 22.603 -39.812 1.00 87.94 225 LEU A O 1
ATOM 1866 N N . THR A 1 226 ? 22.265 22.532 -42.056 1.00 87.75 226 THR A N 1
ATOM 1867 C CA . THR A 1 226 ? 20.882 22.978 -42.232 1.00 87.75 226 THR A CA 1
ATOM 1868 C C . THR A 1 226 ? 20.075 21.833 -42.816 1.00 87.75 226 THR A C 1
ATOM 1870 O O . THR A 1 226 ? 20.398 21.351 -43.899 1.00 87.75 226 THR A O 1
ATOM 1873 N N . ASN A 1 227 ? 19.039 21.389 -42.098 1.00 84.38 227 ASN A N 1
ATOM 1874 C CA . ASN A 1 227 ? 18.128 20.313 -42.519 1.00 84.38 227 ASN A CA 1
ATOM 1875 C C . ASN A 1 227 ? 18.822 18.985 -42.891 1.00 84.38 227 ASN A C 1
ATOM 1877 O O . ASN A 1 227 ? 18.275 18.173 -43.632 1.00 84.38 227 ASN A O 1
ATOM 1881 N N . ILE A 1 228 ? 20.021 18.738 -42.355 1.00 82.62 228 ILE A N 1
ATOM 1882 C CA . ILE A 1 228 ? 20.789 17.503 -42.552 1.00 82.62 228 ILE A CA 1
ATOM 1883 C C . ILE A 1 228 ? 20.977 16.834 -41.196 1.00 82.62 228 ILE A C 1
ATOM 1885 O O . ILE A 1 228 ? 21.475 17.444 -40.246 1.00 82.62 228 ILE A O 1
ATOM 1889 N N . LYS A 1 229 ? 20.623 15.551 -41.101 1.00 81.62 229 LYS A N 1
ATOM 1890 C CA . LYS A 1 229 ? 20.900 14.760 -39.900 1.00 81.62 229 LYS A CA 1
ATOM 1891 C C . LYS A 1 229 ? 22.408 14.502 -39.801 1.00 81.62 229 LYS A C 1
ATOM 1893 O O . LYS A 1 229 ? 23.024 14.047 -40.765 1.00 81.62 229 LYS A O 1
ATOM 1898 N N . LYS A 1 230 ? 22.998 14.725 -38.618 1.00 79.44 230 LYS A N 1
ATOM 1899 C CA . LYS A 1 230 ? 24.433 14.479 -38.340 1.00 79.44 230 LYS A CA 1
ATOM 1900 C C . LYS A 1 230 ? 24.882 13.061 -38.726 1.00 79.44 230 LYS A C 1
ATOM 1902 O O . LYS A 1 230 ? 26.006 12.872 -39.173 1.00 79.44 230 LYS A O 1
ATOM 1907 N N . GLU A 1 231 ? 23.983 12.083 -38.621 1.00 72.81 231 GLU A N 1
ATOM 1908 C CA . GLU A 1 231 ? 24.224 10.685 -39.001 1.00 72.81 231 GLU A CA 1
ATOM 1909 C C . GLU A 1 231 ? 24.570 10.499 -40.490 1.00 72.81 231 GLU A C 1
ATOM 1911 O O . GLU A 1 231 ? 25.401 9.652 -40.810 1.00 72.81 231 GLU A O 1
ATOM 1916 N N . TYR A 1 232 ? 24.023 11.318 -41.399 1.00 81.38 232 TYR A N 1
ATOM 1917 C CA . TYR A 1 232 ? 24.382 11.261 -42.823 1.00 81.38 232 TYR A CA 1
ATOM 1918 C C . TYR A 1 232 ? 25.814 11.716 -43.062 1.00 81.38 232 TYR A C 1
ATOM 1920 O O . TYR A 1 232 ? 26.538 11.095 -43.834 1.00 81.38 232 TYR A O 1
ATOM 1928 N N . VAL A 1 233 ? 26.231 12.768 -42.360 1.00 83.12 233 VAL A N 1
ATOM 1929 C CA . VAL A 1 233 ? 27.599 13.288 -42.421 1.00 83.12 233 VAL A CA 1
ATOM 1930 C C . VAL A 1 233 ? 28.581 12.242 -41.909 1.00 83.12 233 VAL A C 1
ATOM 1932 O O . VAL A 1 233 ? 29.557 11.938 -42.586 1.00 83.12 233 VAL A O 1
ATOM 1935 N N . MET A 1 234 ? 28.306 11.673 -40.732 1.00 79.12 234 MET A N 1
ATOM 1936 C CA . MET A 1 234 ? 29.168 10.662 -40.117 1.00 79.12 234 MET A CA 1
ATOM 1937 C C . MET A 1 234 ? 29.264 9.401 -40.981 1.00 79.12 234 MET A C 1
ATOM 1939 O O . MET A 1 234 ? 30.357 8.883 -41.187 1.00 79.12 234 MET A O 1
ATOM 1943 N N . GLY A 1 235 ? 28.140 8.939 -41.541 1.00 74.31 235 GLY A N 1
ATOM 1944 C CA . GLY A 1 235 ? 28.131 7.806 -42.467 1.00 74.31 235 GLY A CA 1
ATOM 1945 C C . GLY A 1 235 ? 28.976 8.078 -43.710 1.00 74.31 235 GLY A C 1
ATOM 1946 O O . GLY A 1 235 ? 29.808 7.260 -44.077 1.00 74.31 235 GLY A O 1
ATOM 1947 N N . CYS A 1 236 ? 28.841 9.260 -44.312 1.00 84.38 236 CYS A N 1
ATOM 1948 C CA . CYS A 1 236 ? 29.640 9.642 -45.476 1.00 84.38 236 CYS A CA 1
ATOM 1949 C C . CYS A 1 236 ? 31.132 9.798 -45.173 1.00 84.38 236 CYS A C 1
ATOM 1951 O O . CYS A 1 236 ? 31.961 9.431 -46.002 1.00 84.38 236 CYS A O 1
ATOM 1953 N N . ASN A 1 237 ? 31.488 10.296 -43.987 1.00 84.38 237 ASN A N 1
ATOM 1954 C CA . ASN A 1 237 ? 32.877 10.351 -43.533 1.00 84.38 237 ASN A CA 1
ATOM 1955 C C . ASN A 1 237 ? 33.508 8.955 -43.476 1.00 84.38 237 ASN A C 1
ATOM 1957 O O . ASN A 1 237 ? 34.663 8.779 -43.841 1.00 84.38 237 ASN A O 1
ATOM 1961 N N . MET A 1 238 ? 32.721 7.960 -43.068 1.00 75.06 238 MET A N 1
ATOM 1962 C CA . MET A 1 238 ? 33.147 6.568 -42.957 1.00 75.06 238 MET A CA 1
ATOM 1963 C C . MET A 1 238 ? 33.079 5.773 -44.270 1.00 75.06 238 MET A C 1
ATOM 1965 O O . MET A 1 238 ? 33.673 4.706 -44.353 1.00 75.06 238 MET A O 1
ATOM 1969 N N . GLU A 1 239 ? 32.382 6.273 -45.293 1.00 77.31 239 GLU A N 1
ATOM 1970 C CA . GLU A 1 239 ? 32.299 5.658 -46.631 1.00 77.31 239 GLU A CA 1
ATOM 1971 C C . GLU A 1 239 ? 33.347 6.203 -47.609 1.00 77.31 239 GLU A C 1
ATOM 1973 O O . GLU A 1 239 ? 33.551 5.646 -48.690 1.00 77.31 239 GLU A O 1
ATOM 1978 N N . ILE A 1 240 ? 34.006 7.310 -47.262 1.00 81.19 240 ILE A N 1
ATOM 1979 C CA . ILE A 1 240 ? 34.979 7.975 -48.124 1.00 81.19 240 ILE A CA 1
ATOM 1980 C C . ILE A 1 240 ? 36.375 7.772 -47.551 1.00 81.19 240 ILE A C 1
ATOM 1982 O O . ILE A 1 240 ? 36.728 8.317 -46.509 1.00 81.19 240 ILE A O 1
ATOM 1986 N N . ASP A 1 241 ? 37.199 7.037 -48.295 1.00 80.81 241 ASP A N 1
ATOM 1987 C CA . ASP A 1 241 ? 38.618 6.861 -47.993 1.00 80.81 241 ASP A CA 1
ATOM 1988 C C . ASP A 1 241 ? 39.382 8.180 -48.137 1.00 80.81 241 ASP A C 1
ATOM 1990 O O . ASP A 1 241 ? 39.763 8.604 -49.231 1.00 80.81 241 ASP A O 1
ATOM 1994 N N . GLY A 1 242 ? 39.569 8.835 -46.995 1.00 76.38 242 GLY A N 1
ATOM 1995 C CA . GLY A 1 242 ? 40.268 10.097 -46.820 1.00 76.38 242 GLY A CA 1
ATOM 1996 C C . GLY A 1 242 ? 41.757 10.016 -47.132 1.00 76.38 242 GLY A C 1
ATOM 1997 O O . GLY A 1 242 ? 42.335 11.032 -47.506 1.00 76.38 242 GLY A O 1
ATOM 1998 N N . SER A 1 243 ? 42.366 8.824 -47.080 1.00 74.88 243 SER A N 1
ATOM 1999 C CA . SER A 1 243 ? 43.786 8.639 -47.420 1.00 74.88 243 SER A CA 1
ATOM 2000 C C . SER A 1 243 ? 44.123 9.039 -48.864 1.00 74.88 243 SER A C 1
ATOM 2002 O O . SER A 1 243 ? 45.270 9.352 -49.177 1.00 74.88 243 SER A O 1
ATOM 2004 N N . LYS A 1 244 ? 43.109 9.107 -49.735 1.00 79.88 244 LYS A N 1
ATOM 2005 C CA . LYS A 1 244 ? 43.217 9.532 -51.139 1.00 79.88 244 LYS A CA 1
ATOM 2006 C C . LYS A 1 244 ? 43.279 11.049 -51.330 1.00 79.88 244 LYS A C 1
ATOM 2008 O O . LYS A 1 244 ? 43.409 11.508 -52.462 1.00 79.88 244 LYS A O 1
ATOM 2013 N N . TYR A 1 245 ? 43.157 11.833 -50.259 1.00 80.25 245 TYR A N 1
ATOM 2014 C CA . TYR A 1 245 ? 43.079 13.288 -50.325 1.00 80.25 245 TYR A CA 1
ATOM 2015 C C . TYR A 1 245 ? 44.243 13.902 -49.550 1.00 80.25 245 TYR A C 1
ATOM 2017 O O . TYR A 1 245 ? 44.311 13.842 -48.325 1.00 80.25 245 TYR A O 1
ATOM 2025 N N . SER A 1 246 ? 45.177 14.512 -50.277 1.00 66.44 246 SER A N 1
ATOM 2026 C CA . SER A 1 246 ? 46.353 15.153 -49.697 1.00 66.44 246 SER A CA 1
ATOM 2027 C C . SER A 1 246 ? 45.978 16.441 -48.966 1.00 66.44 246 SER A C 1
ATOM 2029 O O . SER A 1 246 ? 45.495 17.398 -49.572 1.00 66.44 246 SER A O 1
ATOM 2031 N N . ILE A 1 247 ? 46.250 16.491 -47.663 1.00 65.75 247 ILE A N 1
ATOM 2032 C CA . ILE A 1 247 ? 46.181 17.728 -46.883 1.00 65.75 247 ILE A CA 1
ATOM 2033 C C . ILE A 1 247 ? 47.451 18.532 -47.179 1.00 65.75 247 ILE A C 1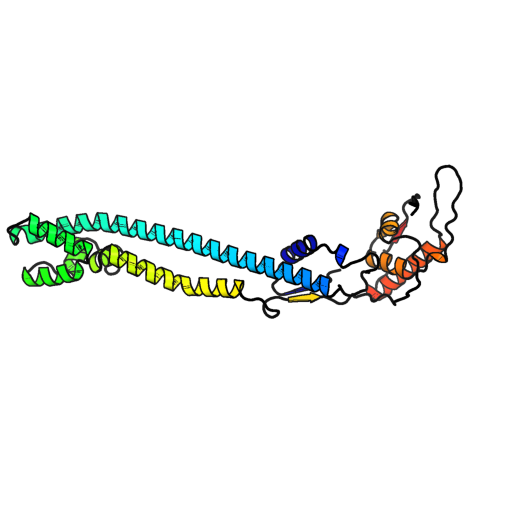
ATOM 2035 O O . ILE A 1 247 ? 48.537 18.179 -46.716 1.00 65.75 247 ILE A O 1
ATOM 2039 N N . HIS A 1 248 ? 47.329 19.618 -47.943 1.00 56.66 248 HIS A N 1
ATOM 2040 C CA . HIS A 1 248 ? 48.430 20.565 -48.100 1.00 56.66 248 HIS A CA 1
ATOM 2041 C C . HIS A 1 248 ? 48.648 21.297 -46.768 1.00 56.66 248 HIS A C 1
ATOM 2043 O O . HIS A 1 248 ? 47.777 22.027 -46.288 1.00 56.66 248 HIS A O 1
ATOM 2049 N N . LYS A 1 249 ? 49.800 21.042 -46.137 1.00 52.84 249 LYS A N 1
ATOM 2050 C CA . LYS A 1 249 ? 50.284 21.811 -44.989 1.00 52.84 249 LYS A CA 1
ATOM 2051 C C . LYS A 1 249 ? 50.976 23.056 -45.534 1.00 52.84 249 LYS A C 1
ATOM 2053 O O . LYS A 1 249 ? 52.129 22.967 -45.947 1.00 52.84 249 LYS A O 1
ATOM 2058 N N . ASP A 1 250 ? 50.297 24.197 -45.525 1.00 46.72 250 ASP A N 1
ATOM 2059 C CA . ASP A 1 250 ? 50.966 25.473 -45.774 1.00 46.72 250 ASP A CA 1
ATOM 2060 C C . ASP A 1 250 ? 51.888 25.760 -44.577 1.00 46.72 250 ASP A C 1
ATOM 2062 O O . ASP A 1 250 ? 51.436 26.027 -43.459 1.00 46.72 250 ASP A O 1
ATOM 2066 N N . TRP A 1 251 ? 53.200 25.620 -44.781 1.00 39.31 251 TRP A N 1
ATOM 2067 C CA . TRP A 1 251 ? 54.212 25.926 -43.771 1.00 39.31 251 TRP A CA 1
ATOM 2068 C C . TRP A 1 251 ? 54.376 27.443 -43.644 1.00 39.31 251 TRP A C 1
ATOM 2070 O O . TRP A 1 251 ? 55.199 28.061 -44.311 1.00 39.31 251 TRP A O 1
ATOM 2080 N N . GLY A 1 252 ? 53.597 28.043 -42.748 1.00 34.78 252 GLY A N 1
ATOM 2081 C CA . GLY A 1 252 ? 53.827 29.396 -42.252 1.00 34.78 252 GLY A CA 1
ATOM 2082 C C . GLY A 1 252 ? 53.436 29.483 -40.785 1.00 34.78 252 GLY A C 1
ATOM 2083 O O . GLY A 1 252 ? 52.249 29.571 -40.518 1.00 34.78 252 GLY A O 1
ATOM 2084 N N . PHE A 1 253 ? 54.430 29.408 -39.886 1.00 41.84 253 PHE A N 1
ATOM 2085 C CA . PHE A 1 253 ? 54.508 29.698 -38.428 1.00 41.84 253 PHE A CA 1
ATOM 2086 C C . PHE A 1 253 ? 53.345 29.362 -37.451 1.00 41.84 253 PHE A C 1
ATOM 2088 O O . PHE A 1 253 ? 53.564 29.319 -36.248 1.00 41.84 253 PHE A O 1
ATOM 2095 N N . PHE A 1 254 ? 52.147 29.031 -37.925 1.00 43.66 254 PHE A N 1
ATOM 2096 C CA . PHE A 1 254 ? 50.999 28.485 -37.208 1.00 43.66 254 PHE A CA 1
ATOM 2097 C C . PHE A 1 254 ? 50.336 27.491 -38.166 1.00 43.66 254 PHE A C 1
ATOM 2099 O O . PHE A 1 254 ? 49.617 27.907 -39.067 1.00 43.66 254 PHE A O 1
ATOM 2106 N N . GLY A 1 255 ? 50.623 26.193 -38.046 1.00 46.78 255 GLY A N 1
ATOM 2107 C CA . GLY A 1 255 ? 50.210 25.175 -39.022 1.00 46.78 255 GLY A CA 1
ATOM 2108 C C . GLY A 1 255 ? 48.696 25.130 -39.273 1.00 46.78 255 GLY A C 1
ATOM 2109 O O . GLY A 1 255 ? 47.960 24.480 -38.533 1.00 46.78 255 GLY A O 1
ATOM 2110 N N . LYS A 1 256 ? 48.227 25.791 -40.339 1.00 53.66 256 LYS A N 1
ATOM 2111 C CA . LYS A 1 256 ? 46.828 25.753 -40.785 1.00 53.66 256 LYS A CA 1
ATOM 2112 C C . LYS A 1 256 ? 46.706 24.761 -41.940 1.00 53.66 256 LYS A C 1
ATOM 2114 O O . LYS A 1 256 ? 47.104 25.051 -43.061 1.00 53.66 256 LYS A O 1
ATOM 2119 N N . ALA A 1 257 ? 46.149 23.586 -41.666 1.00 58.06 257 ALA A N 1
ATOM 2120 C CA . ALA A 1 257 ? 45.786 22.620 -42.698 1.00 58.06 257 ALA A CA 1
ATOM 2121 C C . ALA A 1 257 ? 44.437 22.998 -43.333 1.00 58.06 257 ALA A C 1
ATOM 2123 O O . ALA A 1 257 ? 43.454 23.227 -42.622 1.00 58.06 257 ALA A O 1
ATOM 2124 N N . LYS A 1 258 ? 44.370 23.052 -44.669 1.00 67.12 258 LYS A N 1
ATOM 2125 C CA . LYS A 1 258 ? 43.117 23.276 -45.406 1.00 67.12 258 LYS A CA 1
ATOM 2126 C C . LYS A 1 258 ? 42.527 21.932 -45.833 1.00 67.12 258 LYS A C 1
ATOM 2128 O O . LYS A 1 258 ? 43.192 21.147 -46.503 1.00 67.12 258 LYS A O 1
ATOM 2133 N N . VAL A 1 259 ? 41.269 21.677 -45.465 1.00 75.19 259 VAL A N 1
ATOM 2134 C CA . VAL A 1 259 ? 40.545 20.470 -45.900 1.00 75.19 259 VAL A CA 1
ATOM 2135 C C . VAL A 1 259 ? 40.401 20.496 -47.428 1.00 75.19 259 VAL A C 1
ATOM 2137 O O . VAL A 1 259 ? 39.894 21.501 -47.946 1.00 75.19 259 VAL A O 1
ATOM 2140 N N . PRO A 1 260 ? 40.812 19.436 -48.151 1.00 82.25 260 PRO A N 1
ATOM 2141 C CA . PRO A 1 260 ? 40.760 19.400 -49.608 1.00 82.25 260 PRO A CA 1
ATOM 2142 C C . PRO A 1 260 ? 39.340 19.599 -50.138 1.00 82.25 260 PRO A C 1
ATOM 2144 O O . PRO A 1 260 ? 38.407 18.909 -49.729 1.00 82.25 260 PRO A O 1
ATOM 2147 N N . GLU A 1 261 ? 39.174 20.522 -51.083 1.00 82.12 261 GLU A N 1
ATOM 2148 C CA . GLU A 1 261 ? 37.859 20.846 -51.652 1.00 82.12 261 GLU A CA 1
ATOM 2149 C C . GLU A 1 261 ? 37.240 19.641 -52.381 1.00 82.12 261 GLU A C 1
ATOM 2151 O O . GLU A 1 261 ? 36.038 19.400 -52.311 1.00 82.12 261 GLU A O 1
ATOM 2156 N N . THR A 1 262 ? 38.081 18.809 -52.997 1.00 83.62 262 THR A N 1
ATOM 2157 C CA . THR A 1 262 ? 37.687 17.540 -53.624 1.00 83.62 262 THR A CA 1
ATOM 2158 C C . THR A 1 262 ? 37.076 16.557 -52.625 1.00 83.62 262 THR A C 1
ATOM 2160 O O . THR A 1 262 ? 36.094 15.889 -52.949 1.00 83.62 262 THR A O 1
ATOM 2163 N N . TRP A 1 263 ? 37.601 16.501 -51.397 1.00 86.69 263 TRP A N 1
ATOM 2164 C CA . TRP A 1 263 ? 37.044 15.672 -50.330 1.00 86.69 263 TRP A CA 1
ATOM 2165 C C . TRP A 1 263 ? 35.709 16.228 -49.826 1.00 86.69 263 TRP A C 1
ATOM 2167 O O . TRP A 1 263 ? 34.738 15.481 -49.713 1.00 86.69 263 TRP A O 1
ATOM 2177 N N . LYS A 1 264 ? 35.618 17.549 -49.607 1.00 87.31 264 LYS A N 1
ATOM 2178 C CA . LYS A 1 264 ? 34.361 18.204 -49.204 1.00 87.31 264 LYS A CA 1
ATOM 2179 C C . LYS A 1 264 ? 33.242 17.961 -50.210 1.00 87.31 264 LYS A C 1
ATOM 2181 O O . LYS A 1 264 ? 32.126 17.640 -49.812 1.00 87.31 264 LYS A O 1
ATOM 2186 N N . ASN A 1 265 ? 33.552 18.057 -51.502 1.00 87.88 265 ASN A N 1
ATOM 2187 C CA . ASN A 1 265 ? 32.600 17.784 -52.575 1.00 87.88 265 ASN A CA 1
ATOM 2188 C C . ASN A 1 265 ? 32.128 16.328 -52.547 1.00 87.88 265 ASN A C 1
ATOM 2190 O O . ASN A 1 265 ? 30.940 16.067 -52.703 1.00 87.88 265 ASN A O 1
ATOM 2194 N N . LYS A 1 266 ? 33.025 15.372 -52.283 1.00 89.38 266 LYS A N 1
ATOM 2195 C CA . LYS A 1 266 ? 32.663 13.954 -52.153 1.00 89.38 266 LYS A CA 1
ATOM 2196 C C . LYS A 1 266 ? 31.779 13.678 -50.940 1.00 89.38 266 LYS A C 1
ATOM 2198 O O . LYS A 1 266 ? 30.783 12.969 -51.078 1.00 89.38 266 LYS A O 1
ATOM 2203 N N . ILE A 1 267 ? 32.091 14.278 -49.793 1.00 88.44 267 ILE A N 1
ATOM 2204 C CA . ILE A 1 267 ? 31.243 14.231 -48.594 1.00 88.44 267 ILE A CA 1
ATOM 2205 C C . ILE A 1 267 ? 29.864 14.817 -48.903 1.00 88.44 267 ILE A C 1
ATOM 2207 O O . ILE A 1 267 ? 28.849 14.202 -48.586 1.00 88.44 267 ILE A O 1
ATOM 2211 N N . TRP A 1 268 ? 29.815 15.961 -49.586 1.00 91.50 268 TRP A N 1
ATOM 2212 C CA . TRP A 1 268 ? 28.563 16.610 -49.959 1.00 91.50 268 TRP A CA 1
ATOM 2213 C C . TRP A 1 268 ? 27.712 15.774 -50.920 1.00 91.50 268 TRP A C 1
ATOM 2215 O O . TRP A 1 268 ? 26.517 15.605 -50.685 1.00 91.50 268 TRP A O 1
ATOM 2225 N N . GLU A 1 269 ? 28.311 15.203 -51.967 1.00 90.25 269 GLU A N 1
ATOM 2226 C CA . GLU A 1 269 ? 27.623 14.290 -52.889 1.00 90.25 269 GLU A CA 1
ATOM 2227 C C . GLU A 1 269 ? 27.047 13.075 -52.161 1.00 90.25 269 GLU A C 1
ATOM 2229 O O . GLU A 1 269 ? 25.880 12.728 -52.347 1.00 90.25 269 GLU A O 1
ATOM 2234 N N . CYS A 1 270 ? 27.833 12.463 -51.274 1.00 88.50 270 CYS A N 1
ATOM 2235 C CA . CYS A 1 270 ? 27.359 11.351 -50.462 1.00 88.50 270 CYS A CA 1
ATOM 2236 C C . CYS A 1 270 ? 26.156 11.755 -49.589 1.00 88.50 270 CYS A C 1
ATOM 2238 O O . CYS A 1 270 ? 25.147 11.049 -49.558 1.00 88.50 270 CYS A O 1
ATOM 2240 N N . ILE A 1 271 ? 26.213 12.921 -48.937 1.00 87.88 271 ILE A N 1
ATOM 2241 C CA . ILE A 1 271 ? 25.128 13.412 -48.080 1.00 87.88 271 ILE A CA 1
ATOM 2242 C C . ILE A 1 271 ? 23.866 13.682 -48.898 1.00 87.88 271 ILE A C 1
ATOM 2244 O O . ILE A 1 271 ? 22.791 13.241 -48.497 1.00 87.88 271 ILE A O 1
ATOM 2248 N N . LYS A 1 272 ? 23.981 14.338 -50.061 1.00 87.00 272 LYS A N 1
ATOM 2249 C CA . LYS A 1 272 ? 22.847 14.557 -50.974 1.00 87.00 272 LYS A CA 1
ATOM 2250 C C . LYS A 1 272 ? 22.199 13.239 -51.386 1.00 87.00 272 LYS A C 1
ATOM 2252 O O . LYS A 1 272 ? 20.976 13.127 -51.346 1.00 87.00 272 LYS A O 1
ATOM 2257 N N . ASN A 1 273 ? 23.007 12.237 -51.733 1.00 83.88 273 ASN A N 1
ATOM 2258 C CA . ASN A 1 273 ? 22.510 10.919 -52.118 1.00 83.88 273 ASN A CA 1
ATOM 2259 C C . ASN A 1 273 ? 21.774 10.229 -50.967 1.00 83.88 273 ASN A C 1
ATOM 2261 O O . ASN A 1 273 ? 20.694 9.679 -51.185 1.00 83.88 273 ASN A O 1
ATOM 2265 N N . LYS A 1 274 ? 22.298 10.301 -49.738 1.00 80.75 274 LYS A N 1
ATOM 2266 C CA . LYS A 1 274 ? 21.625 9.746 -48.554 1.00 80.75 274 LYS A CA 1
ATOM 2267 C C . LYS A 1 274 ? 20.327 10.489 -48.243 1.00 80.75 274 LYS A C 1
ATOM 2269 O O . LYS A 1 274 ? 19.289 9.854 -48.111 1.00 80.75 274 LYS A O 1
ATOM 2274 N N . VAL A 1 275 ? 20.348 11.818 -48.206 1.00 80.19 275 VAL A N 1
ATOM 2275 C CA . VAL A 1 275 ? 19.152 12.640 -47.966 1.00 80.19 275 VAL A CA 1
ATOM 2276 C C . VAL A 1 275 ? 18.058 12.334 -48.998 1.00 80.19 275 VAL A C 1
ATOM 2278 O O . VAL A 1 275 ? 16.922 12.048 -48.624 1.00 80.19 275 VAL A O 1
ATOM 2281 N N . LYS A 1 276 ? 18.417 12.273 -50.288 1.00 78.88 276 LYS A N 1
ATOM 2282 C CA . LYS A 1 276 ? 17.493 11.899 -51.366 1.00 78.88 276 LYS A CA 1
ATOM 2283 C C . LYS A 1 276 ? 16.931 10.488 -51.184 1.00 78.88 276 LYS A C 1
ATOM 2285 O O . LYS A 1 276 ? 15.735 10.288 -51.356 1.00 78.88 276 LYS A O 1
ATOM 2290 N N . SER A 1 277 ? 17.781 9.523 -50.840 1.00 75.44 277 SER A N 1
ATOM 2291 C CA . SER A 1 277 ? 17.382 8.114 -50.733 1.00 75.44 277 SER A CA 1
ATOM 2292 C C . SER A 1 277 ? 16.505 7.831 -49.512 1.00 75.44 277 SER A C 1
ATOM 2294 O O . SER A 1 277 ? 15.637 6.968 -49.580 1.00 75.44 277 SER A O 1
ATOM 2296 N N . TYR A 1 278 ? 16.725 8.535 -48.397 1.00 71.44 278 TYR A N 1
ATOM 2297 C CA . TYR A 1 278 ? 16.091 8.209 -47.115 1.00 71.44 278 TYR A CA 1
ATOM 2298 C C . TYR A 1 278 ? 14.967 9.153 -46.701 1.00 71.44 278 TYR A C 1
ATOM 2300 O O . TYR A 1 278 ? 14.008 8.700 -46.080 1.00 71.44 278 TYR A O 1
ATOM 2308 N N . ASP A 1 279 ? 15.065 10.439 -47.034 1.00 73.38 279 ASP A N 1
ATOM 2309 C CA . ASP A 1 279 ? 14.054 11.437 -46.668 1.00 73.38 279 ASP A CA 1
ATOM 2310 C C . ASP A 1 279 ? 13.200 11.871 -47.875 1.00 73.38 279 ASP A C 1
ATOM 2312 O O . ASP A 1 279 ? 12.251 12.633 -47.712 1.00 73.38 279 ASP A O 1
ATOM 2316 N N . ASN A 1 280 ? 13.505 11.367 -49.081 1.00 74.12 280 ASN A N 1
ATOM 2317 C CA . ASN A 1 280 ? 12.778 11.621 -50.333 1.00 74.12 280 ASN A CA 1
ATOM 2318 C C . ASN A 1 280 ? 12.574 13.121 -50.649 1.00 74.12 280 ASN A C 1
ATOM 2320 O O . ASN A 1 280 ? 11.628 13.514 -51.329 1.00 74.12 280 ASN A O 1
ATOM 2324 N N . THR A 1 281 ? 13.470 13.972 -50.142 1.00 68.56 281 THR A N 1
ATOM 2325 C CA . THR A 1 281 ? 13.502 15.421 -50.369 1.00 68.56 281 THR A CA 1
ATOM 2326 C C . THR A 1 281 ? 14.941 15.909 -50.354 1.00 68.56 281 THR A C 1
ATOM 2328 O O . THR A 1 281 ? 15.750 15.414 -49.581 1.00 68.56 281 THR A O 1
ATOM 2331 N N . THR A 1 282 ? 15.274 16.890 -51.191 1.00 63.19 282 THR A N 1
ATOM 2332 C CA . THR A 1 282 ? 16.565 17.604 -51.160 1.00 63.19 282 THR A CA 1
ATOM 2333 C C . THR A 1 282 ? 16.378 19.114 -51.002 1.00 63.19 282 THR A C 1
ATOM 2335 O O . THR A 1 282 ? 17.314 19.882 -51.217 1.00 63.19 282 THR A O 1
ATOM 2338 N N . ALA A 1 283 ? 15.164 19.566 -50.673 1.00 67.75 283 ALA A N 1
ATOM 2339 C CA . ALA A 1 283 ? 14.856 20.986 -50.579 1.00 67.75 283 ALA A CA 1
ATOM 2340 C C . ALA A 1 283 ? 15.464 21.595 -49.303 1.00 67.75 283 ALA A C 1
ATOM 2342 O O . ALA A 1 283 ? 15.206 21.127 -48.197 1.00 67.75 283 ALA A O 1
ATOM 2343 N N . GLY A 1 284 ? 16.263 22.654 -49.461 1.00 78.25 284 GLY A N 1
ATOM 2344 C CA . GLY A 1 284 ? 16.751 23.466 -48.342 1.00 78.25 284 GLY A CA 1
ATOM 2345 C C . GLY A 1 284 ? 17.817 22.812 -47.456 1.00 78.25 284 GLY A C 1
ATOM 2346 O O . GLY A 1 284 ? 17.935 23.199 -46.292 1.00 78.25 284 GLY A O 1
ATOM 2347 N N . ILE A 1 285 ? 18.576 21.835 -47.967 1.00 86.19 285 ILE A N 1
ATOM 2348 C CA . ILE A 1 285 ? 19.744 21.286 -47.260 1.00 86.19 285 ILE A CA 1
ATOM 2349 C C . ILE A 1 285 ? 21.004 22.114 -47.527 1.00 86.19 285 ILE A C 1
ATOM 2351 O O . ILE A 1 285 ? 21.267 22.496 -48.667 1.00 86.19 285 ILE A O 1
ATOM 2355 N N . ALA A 1 286 ? 21.809 22.358 -46.492 1.00 85.75 286 ALA A N 1
ATOM 2356 C CA . ALA A 1 286 ? 23.081 23.066 -46.631 1.00 85.75 286 ALA A CA 1
ATOM 2357 C C . ALA A 1 286 ? 24.129 22.590 -45.619 1.00 85.75 286 ALA A C 1
ATOM 2359 O O . ALA A 1 286 ? 23.804 22.242 -44.482 1.00 85.75 286 ALA A O 1
ATOM 2360 N N . ILE A 1 287 ? 25.394 22.615 -46.043 1.00 86.06 287 ILE A N 1
ATOM 2361 C CA . ILE A 1 287 ? 26.565 22.463 -45.174 1.00 86.06 287 ILE A CA 1
ATOM 2362 C C . ILE A 1 287 ? 27.390 23.732 -45.295 1.00 86.06 287 ILE A C 1
ATOM 2364 O O . ILE A 1 287 ? 27.874 24.058 -46.380 1.00 86.06 287 ILE A O 1
ATOM 2368 N N . VAL A 1 288 ? 27.576 24.426 -44.179 1.00 84.88 288 VAL A N 1
ATOM 2369 C CA . VAL A 1 288 ? 28.469 25.580 -44.102 1.00 84.88 288 VAL A CA 1
ATOM 2370 C C . VAL A 1 288 ? 29.743 25.146 -43.393 1.00 84.88 288 VAL A C 1
ATOM 2372 O O . VAL A 1 288 ? 29.716 24.707 -42.247 1.00 84.88 288 VAL A O 1
ATOM 2375 N N . TRP A 1 289 ? 30.875 25.252 -44.082 1.00 81.50 289 TRP A N 1
ATOM 2376 C CA . TRP A 1 289 ? 32.185 24.998 -43.488 1.00 81.50 289 TRP A CA 1
ATOM 2377 C C . TRP A 1 289 ? 32.632 26.238 -42.718 1.00 81.50 289 TRP A C 1
ATOM 2379 O O . TRP A 1 289 ? 32.752 27.322 -43.296 1.00 81.50 289 TRP A O 1
ATOM 2389 N N . LYS A 1 290 ? 32.908 26.087 -41.423 1.00 80.44 290 LYS A N 1
ATOM 2390 C CA . LYS A 1 290 ? 33.420 27.183 -40.593 1.00 80.44 290 LYS A CA 1
ATOM 2391 C C . LYS A 1 290 ? 34.787 27.639 -41.132 1.00 80.44 290 LYS A C 1
ATOM 2393 O O . LYS A 1 290 ? 35.614 26.811 -41.521 1.00 80.44 290 LYS A O 1
ATOM 2398 N N . LYS A 1 291 ? 35.038 28.956 -41.196 1.00 57.84 291 LYS A N 1
ATOM 2399 C CA . LYS A 1 291 ? 36.285 29.527 -41.752 1.00 57.84 291 LYS A CA 1
ATOM 2400 C C . LYS A 1 291 ? 37.507 29.161 -40.878 1.00 57.84 291 LYS A C 1
ATOM 2402 O O . LYS A 1 291 ? 37.770 29.822 -39.888 1.00 57.84 291 LYS A O 1
ATOM 2407 N N . ASN A 1 292 ? 38.239 28.128 -41.312 1.00 50.12 292 ASN A N 1
ATOM 2408 C CA . ASN A 1 292 ? 39.621 27.710 -41.002 1.00 50.12 292 ASN A CA 1
ATOM 2409 C C . ASN A 1 292 ? 40.134 27.776 -39.547 1.00 50.12 292 ASN A C 1
ATOM 2411 O O . ASN A 1 292 ? 40.620 28.820 -39.132 1.00 50.12 292 ASN A O 1
ATOM 2415 N N . THR A 1 293 ? 40.257 26.605 -38.905 1.00 46.88 293 THR A N 1
ATOM 2416 C CA . THR A 1 293 ? 41.536 26.016 -38.424 1.00 46.88 293 THR A CA 1
ATOM 2417 C C . THR A 1 293 ? 41.269 24.614 -37.867 1.00 46.88 293 THR A C 1
ATOM 2419 O O . THR A 1 293 ? 40.403 24.472 -37.011 1.00 46.88 293 THR A O 1
ATOM 2422 N N . TYR A 1 294 ? 42.000 23.592 -38.325 1.00 46.09 294 TYR A N 1
ATOM 2423 C CA . TYR A 1 294 ? 42.058 22.296 -37.643 1.00 46.09 294 TYR A CA 1
ATOM 2424 C C . TYR A 1 294 ? 43.460 22.124 -37.055 1.00 46.09 294 TYR A C 1
ATOM 2426 O O . TYR A 1 294 ? 44.441 22.192 -37.798 1.00 46.09 294 TYR A O 1
ATOM 2434 N N . SER A 1 295 ? 43.572 21.962 -35.735 1.00 41.91 295 SER A N 1
ATOM 2435 C CA . SER A 1 295 ? 44.834 21.597 -35.088 1.00 41.91 295 SER A CA 1
ATO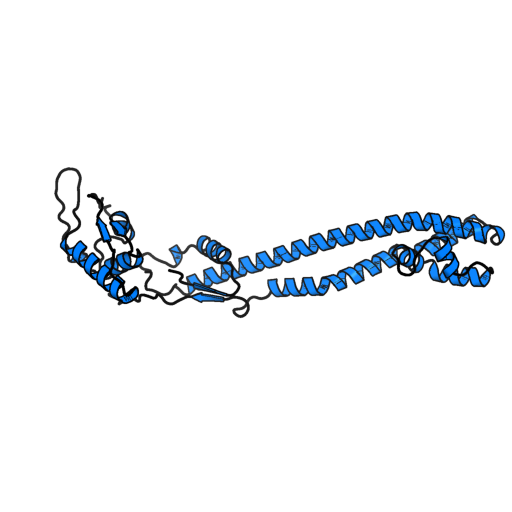M 2436 C C . SER A 1 295 ? 45.016 20.091 -35.214 1.00 41.91 295 SER A C 1
ATOM 2438 O O . SER A 1 295 ? 44.249 19.327 -34.635 1.00 41.91 295 SER A O 1
ATOM 2440 N N . ILE A 1 296 ? 46.020 19.657 -35.969 1.00 41.03 296 ILE A N 1
ATOM 2441 C CA . ILE A 1 296 ? 46.397 18.243 -36.019 1.00 41.03 296 ILE A CA 1
ATOM 2442 C C . ILE A 1 296 ? 47.098 17.923 -34.693 1.00 41.03 296 ILE A C 1
ATOM 2444 O O . ILE A 1 296 ? 48.263 18.283 -34.524 1.00 41.03 296 ILE A O 1
ATOM 2448 N N . SER A 1 297 ? 46.417 17.274 -33.747 1.00 36.47 297 SER A N 1
ATOM 2449 C CA . SER A 1 297 ? 47.100 16.666 -32.600 1.00 36.47 297 SER A CA 1
ATOM 2450 C C . SER A 1 297 ? 47.938 15.495 -33.111 1.00 36.47 297 SER A C 1
ATOM 2452 O O . SER A 1 297 ? 47.403 14.579 -33.733 1.00 36.47 297 SER A O 1
ATOM 2454 N N . HIS A 1 298 ? 49.254 15.547 -32.912 1.00 30.84 298 HIS A N 1
ATOM 2455 C CA . HIS A 1 298 ? 50.140 14.420 -33.196 1.00 30.84 298 HIS A CA 1
ATOM 2456 C C . HIS A 1 298 ? 49.914 13.321 -32.151 1.00 30.84 298 HIS A C 1
ATOM 2458 O O . HIS A 1 298 ? 50.176 13.539 -30.970 1.00 30.84 298 HIS A O 1
ATOM 2464 N N . HIS A 1 299 ? 49.455 12.158 -32.609 1.00 29.66 299 HIS A N 1
ATOM 2465 C CA . HIS A 1 299 ? 49.752 10.866 -32.001 1.00 29.66 299 HIS A CA 1
ATOM 2466 C C . HIS A 1 299 ? 50.477 10.021 -33.041 1.00 29.66 299 HIS A C 1
ATOM 2468 O O . HIS A 1 299 ? 50.043 10.057 -34.217 1.00 29.66 299 HIS A O 1
#

Organism: Helicobacter pylori (NCBI:txid210)